Protein AF-A0A6G7Y4R0-F1 (afdb_monomer)

Sequence (207 aa):
MAAAGVPPRRRGVPRHRVLLRRRESLLGADYPAQLGAAFAADLAAAEPHPRWLRRVDELGCEHGFLWLTESELAAGPTPPAADPRAASDRRTEMESRGEGFLSAWDSPWGRDDIWLVERDDPNAGLAPQDRWANPSNGYAEPFGDGAADWAAPLRGFSHLGGTTFHAQDLPDGLTPWFLELEEFGPLNFGGGCLQLDLESDTFDWAC

Solvent-accessible surface area (backbone atoms only — not comparable to full-atom values): 13766 Å² total; per-residue (Å²): 136,83,83,86,75,84,80,80,88,77,86,80,76,86,85,73,88,74,84,82,80,75,100,74,71,81,57,64,101,64,42,75,80,70,48,54,72,52,47,57,49,51,65,68,67,59,75,78,60,96,51,55,44,81,46,62,39,96,87,47,52,75,44,81,46,70,70,70,51,72,68,55,58,72,70,47,85,78,79,79,76,78,76,63,64,54,80,89,71,57,69,53,63,74,65,32,70,43,96,92,41,79,40,78,85,67,49,79,72,80,89,80,89,83,79,92,72,93,72,95,49,95,24,55,76,35,47,67,68,49,88,88,51,82,70,84,84,73,61,70,76,46,68,66,104,46,70,34,84,79,40,58,83,60,60,94,55,61,44,75,33,20,77,79,79,65,67,52,73,71,70,77,65,48,46,32,55,18,38,41,38,46,67,52,91,90,50,76,46,86,88,17,30,37,38,40,24,77,82,71,66,29,67,45,66,20,74

Organism: NCBI:txid2714937

Secondary structure (DSSP, 8-state):
-PPPPPPP--------------S--SS-TTGGGTS-HHHHHHHHHPPPPTTEEEEE-TT--EEEEE---HHHHHH-PPPPPP--S-GGGPPPHHHHTSTT---TTT--PPP----------TTTTSPP--TTS--SS-PPPSBSSSB-TTTGGGTTS-EESS----SSPPPTT--SSEEEE--BTTB--TTSEEEEESSS--EEEE-

Radius of gyration: 22.78 Å; Cα contacts (8 Å, |Δi|>4): 240; chains: 1; bounding box: 63×74×52 Å

Structure (mmCIF, N/CA/C/O backbone):
data_AF-A0A6G7Y4R0-F1
#
_entry.id   AF-A0A6G7Y4R0-F1
#
loop_
_atom_site.group_PDB
_atom_site.id
_atom_site.type_symbol
_atom_site.label_atom_id
_atom_site.label_alt_id
_atom_site.label_comp_id
_atom_site.label_asym_id
_atom_site.label_entity_id
_atom_site.label_seq_id
_atom_site.pdbx_PDB_ins_code
_atom_site.Cartn_x
_atom_site.Cartn_y
_atom_site.Cartn_z
_atom_site.occupancy
_atom_site.B_iso_or_equiv
_atom_site.auth_seq_id
_atom_site.auth_comp_id
_atom_site.auth_asym_id
_atom_site.auth_atom_id
_atom_site.pdbx_PDB_model_num
ATOM 1 N N . MET A 1 1 ? -40.378 -50.190 12.291 1.00 39.81 1 MET A N 1
ATOM 2 C CA . MET A 1 1 ? -38.920 -50.333 12.081 1.00 39.81 1 MET A CA 1
ATOM 3 C C . MET A 1 1 ? -38.409 -49.051 11.452 1.00 39.81 1 MET A C 1
ATOM 5 O O . MET A 1 1 ? -39.143 -48.435 10.695 1.00 39.81 1 MET A O 1
ATOM 9 N N . ALA A 1 2 ? -37.242 -48.607 11.906 1.00 35.69 2 ALA A N 1
ATOM 10 C CA . ALA A 1 2 ? -36.826 -47.213 12.003 1.00 35.69 2 ALA A CA 1
ATOM 11 C C . ALA A 1 2 ? -36.494 -46.513 10.673 1.00 35.69 2 ALA A C 1
ATOM 13 O O . ALA A 1 2 ? -35.871 -47.094 9.788 1.00 35.69 2 ALA A O 1
ATOM 14 N N . ALA A 1 3 ? -36.858 -45.229 10.611 1.00 35.47 3 ALA A N 1
ATOM 15 C CA . ALA A 1 3 ? -36.339 -44.244 9.673 1.00 35.47 3 ALA A CA 1
ATOM 16 C C . ALA A 1 3 ? -34.848 -43.988 9.961 1.00 35.47 3 ALA A C 1
ATOM 18 O O . ALA A 1 3 ? -34.481 -43.667 11.093 1.00 35.47 3 ALA A O 1
ATOM 19 N N . ALA A 1 4 ? -33.992 -44.151 8.951 1.00 39.78 4 ALA A N 1
ATOM 20 C CA . ALA A 1 4 ? -32.567 -43.856 9.054 1.00 39.78 4 ALA A CA 1
ATOM 21 C C . ALA A 1 4 ? -32.350 -42.337 8.962 1.00 39.78 4 ALA A C 1
ATOM 23 O O . ALA A 1 4 ? -32.721 -41.700 7.978 1.00 39.78 4 ALA A O 1
ATOM 24 N N . GLY A 1 5 ? -31.819 -41.768 10.045 1.00 36.34 5 GLY A N 1
ATOM 25 C CA . GLY A 1 5 ? -31.724 -40.334 10.290 1.00 36.34 5 GLY A CA 1
ATOM 26 C C . GLY A 1 5 ? -30.619 -39.607 9.522 1.00 36.34 5 GLY A C 1
ATOM 27 O O . GLY A 1 5 ? -29.606 -40.175 9.121 1.00 36.34 5 GLY A O 1
ATOM 28 N N . VAL A 1 6 ? -30.834 -38.300 9.384 1.00 37.41 6 VAL A N 1
ATOM 29 C CA . VAL A 1 6 ? -29.856 -37.305 8.933 1.00 37.41 6 VAL A CA 1
ATOM 30 C C . VAL A 1 6 ? -28.668 -37.281 9.910 1.00 37.41 6 VAL A C 1
ATOM 32 O O . VAL A 1 6 ? -28.892 -37.158 11.118 1.00 37.41 6 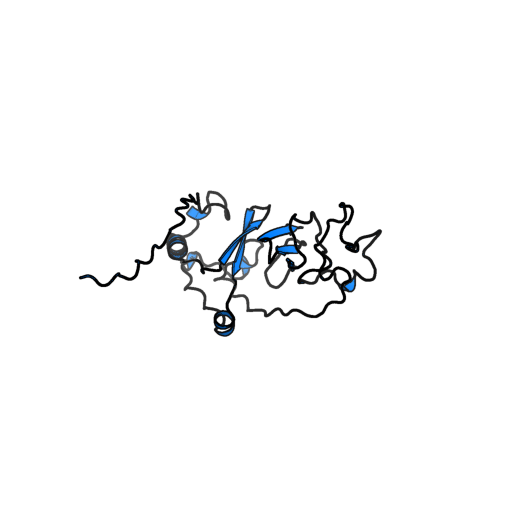VAL A O 1
ATOM 35 N N . PRO A 1 7 ? -27.408 -37.372 9.445 1.00 38.25 7 PRO A N 1
ATOM 36 C CA . PRO A 1 7 ? -26.255 -37.269 10.329 1.00 38.25 7 PRO A CA 1
ATOM 37 C C . PRO A 1 7 ? -26.093 -35.826 10.852 1.00 38.25 7 PRO A C 1
ATOM 39 O O . PRO A 1 7 ? -26.283 -34.867 10.099 1.00 38.25 7 PRO A O 1
ATOM 42 N N . PRO A 1 8 ? -25.727 -35.628 12.132 1.00 39.62 8 PRO A N 1
ATOM 43 C CA . PRO A 1 8 ? -25.548 -34.297 12.701 1.00 39.62 8 PRO A CA 1
ATOM 44 C C . PRO A 1 8 ? -24.312 -33.594 12.120 1.00 39.62 8 PRO A C 1
ATOM 46 O O . PRO A 1 8 ? -23.261 -34.208 11.925 1.00 39.62 8 PRO A O 1
ATOM 49 N N . ARG A 1 9 ? -24.415 -32.273 11.913 1.00 39.62 9 ARG A N 1
ATOM 50 C CA . ARG A 1 9 ? -23.285 -31.398 11.557 1.00 39.62 9 ARG A CA 1
ATOM 51 C C . ARG A 1 9 ? -22.187 -31.513 12.618 1.00 39.62 9 ARG A C 1
ATOM 53 O O . ARG A 1 9 ? -22.358 -31.024 13.734 1.00 39.62 9 ARG A O 1
ATOM 60 N N . ARG A 1 10 ? -21.030 -32.079 12.273 1.00 35.66 10 ARG A N 1
ATOM 61 C CA . ARG A 1 10 ? -19.818 -31.909 13.083 1.00 35.66 10 ARG A CA 1
ATOM 62 C C . ARG A 1 10 ? -19.064 -30.675 12.599 1.00 35.66 10 ARG A C 1
ATOM 64 O O . ARG A 1 10 ? -18.343 -30.729 11.611 1.00 35.66 10 ARG A O 1
ATOM 71 N N . ARG A 1 11 ? -19.227 -29.564 13.329 1.00 43.06 11 ARG A N 1
ATOM 72 C CA . ARG A 1 11 ? -18.226 -28.489 13.384 1.00 43.06 11 ARG A CA 1
ATOM 73 C C . ARG A 1 11 ? -16.925 -29.108 13.904 1.00 43.06 11 ARG A C 1
ATOM 75 O O . ARG A 1 11 ? -16.827 -29.426 15.086 1.00 43.06 11 ARG A O 1
ATOM 82 N N . GLY A 1 12 ? -15.962 -29.322 13.016 1.00 32.16 12 GLY A N 1
ATOM 83 C CA . GLY A 1 12 ? -14.581 -29.610 13.382 1.00 32.16 12 GLY A CA 1
ATOM 84 C C . GLY A 1 12 ? -13.847 -28.293 13.584 1.00 32.16 12 GLY A C 1
ATOM 85 O O . GLY A 1 12 ? -13.669 -27.541 12.636 1.00 32.16 12 GLY A O 1
ATOM 86 N N . VAL A 1 13 ? -13.485 -27.999 14.828 1.00 31.30 13 VAL A N 1
ATOM 87 C CA . VAL A 1 13 ? -12.668 -26.850 15.232 1.00 31.30 13 VAL A CA 1
ATOM 88 C C . VAL A 1 13 ? -11.197 -27.193 14.982 1.00 31.30 13 VAL A C 1
ATOM 90 O O . VAL A 1 13 ? -10.721 -28.149 15.601 1.00 31.30 13 VAL A O 1
ATOM 93 N N . PRO A 1 14 ? -10.432 -26.416 14.194 1.00 26.92 14 PRO A N 1
ATOM 94 C CA . PRO A 1 14 ? -8.998 -26.338 14.399 1.00 26.92 14 PRO A CA 1
ATOM 95 C C . PRO A 1 14 ? -8.773 -25.632 15.737 1.00 26.92 14 PRO A C 1
ATOM 97 O O . PRO A 1 14 ? -8.915 -24.418 15.877 1.00 26.92 14 PRO A O 1
ATOM 100 N N . ARG A 1 15 ? -8.497 -26.429 16.771 1.00 31.22 15 ARG A N 1
ATOM 101 C CA . ARG A 1 15 ? -7.967 -25.941 18.040 1.00 31.22 15 ARG A CA 1
ATOM 102 C C . ARG A 1 15 ? -6.506 -25.581 17.803 1.00 31.22 15 ARG A C 1
ATOM 104 O O . ARG A 1 15 ? -5.626 -26.386 18.087 1.00 31.22 15 ARG A O 1
ATOM 111 N N . HIS A 1 16 ? -6.260 -24.372 17.317 1.00 25.45 16 HIS A N 1
ATOM 112 C CA . HIS A 1 16 ? -4.950 -23.752 17.445 1.00 25.45 16 HIS A CA 1
ATOM 113 C C . HIS A 1 16 ? -5.012 -22.773 18.607 1.00 25.45 16 HIS A C 1
ATOM 115 O O . HIS A 1 16 ? -5.595 -21.695 18.545 1.00 25.45 16 HIS A O 1
ATOM 121 N N . ARG A 1 17 ? -4.444 -23.222 19.725 1.00 26.28 17 ARG A N 1
ATOM 122 C CA . ARG A 1 17 ? -4.029 -22.358 20.819 1.00 26.28 17 ARG A CA 1
ATOM 123 C C . ARG A 1 17 ? -2.820 -21.593 20.283 1.00 26.28 17 ARG A C 1
ATOM 125 O O . ARG A 1 17 ? -1.734 -22.159 20.221 1.00 26.28 17 ARG A O 1
ATOM 132 N N . VAL A 1 18 ? -3.014 -20.350 19.863 1.00 23.78 18 VAL A N 1
ATOM 133 C CA . VAL A 1 18 ? -1.905 -19.426 19.619 1.00 23.78 18 VAL A CA 1
ATOM 134 C C . VAL A 1 18 ? -1.970 -18.371 20.710 1.00 23.78 18 VAL A C 1
ATOM 136 O O . VAL A 1 18 ? -2.924 -17.607 20.827 1.00 23.78 18 VAL A O 1
ATOM 139 N N . LEU A 1 19 ? -0.969 -18.434 21.583 1.00 20.88 19 LEU A N 1
ATOM 140 C CA . LEU A 1 19 ? -0.645 -17.409 22.560 1.00 20.88 19 LEU A CA 1
ATOM 141 C C . LEU A 1 19 ? -0.178 -16.169 21.795 1.00 20.88 19 LEU A C 1
ATOM 143 O O . LEU A 1 19 ? 0.944 -16.154 21.300 1.00 20.88 19 LEU A O 1
ATOM 147 N N . LEU A 1 20 ? -1.000 -15.126 21.735 1.00 24.94 20 LEU A N 1
ATOM 148 C CA . LEU A 1 20 ? -0.511 -13.793 21.394 1.00 24.94 20 LEU A CA 1
ATOM 149 C C . LEU A 1 20 ? 0.013 -13.156 22.685 1.00 24.94 20 LEU A C 1
ATOM 151 O O . LEU A 1 20 ? -0.749 -12.706 23.543 1.00 24.94 20 LEU A O 1
ATOM 155 N N . ARG A 1 21 ? 1.336 -13.209 22.872 1.00 25.67 21 ARG A N 1
ATOM 156 C CA . ARG A 1 21 ? 2.021 -12.431 23.907 1.00 25.67 21 ARG A CA 1
ATOM 157 C C . ARG A 1 21 ? 2.065 -10.955 23.487 1.00 25.67 21 ARG A C 1
ATOM 159 O O . ARG A 1 21 ? 2.531 -10.643 22.405 1.00 25.67 21 ARG A O 1
ATOM 166 N N . ARG A 1 22 ? 1.624 -10.124 24.438 1.00 30.33 22 ARG A N 1
ATOM 167 C CA . ARG A 1 22 ? 1.882 -8.697 24.716 1.00 30.33 22 ARG A CA 1
ATOM 168 C C . ARG A 1 22 ? 1.736 -7.645 23.602 1.00 30.33 22 ARG A C 1
ATOM 170 O O . ARG A 1 22 ? 2.577 -7.454 22.741 1.00 30.33 22 ARG A O 1
ATOM 177 N N . ARG A 1 23 ? 0.677 -6.871 23.843 1.00 40.12 23 ARG A N 1
ATOM 178 C CA . ARG A 1 23 ? 0.263 -5.509 23.472 1.00 40.12 23 ARG A CA 1
ATOM 179 C C . ARG A 1 23 ? 1.292 -4.393 23.779 1.00 40.12 23 ARG A C 1
ATOM 181 O O . ARG A 1 23 ? 0.902 -3.358 24.305 1.00 40.12 23 ARG A O 1
ATOM 188 N N . GLU A 1 24 ? 2.585 -4.600 23.543 1.00 39.59 24 GLU A N 1
ATOM 189 C CA . GLU A 1 24 ? 3.638 -3.634 23.910 1.00 39.59 24 GLU A CA 1
ATOM 190 C C . GLU A 1 24 ? 4.748 -3.604 22.847 1.00 39.59 24 GLU A C 1
ATOM 192 O O . GLU A 1 24 ? 5.780 -4.243 23.019 1.00 39.59 24 GLU A O 1
ATOM 197 N N . SER A 1 25 ? 4.536 -2.866 21.755 1.00 37.78 25 SER A N 1
ATOM 198 C CA . SER A 1 25 ? 5.617 -2.278 20.947 1.00 37.78 25 SER A CA 1
ATOM 199 C C . SER A 1 25 ? 5.031 -1.302 19.929 1.00 37.78 25 SER A C 1
ATOM 201 O O . SER A 1 25 ? 4.855 -1.628 18.765 1.00 37.78 25 SER A O 1
ATOM 203 N N . LEU A 1 26 ? 4.716 -0.099 20.388 1.00 38.41 26 LEU A N 1
ATOM 204 C CA . LEU A 1 26 ? 4.634 1.043 19.472 1.00 38.41 26 LEU A CA 1
ATOM 205 C C . LEU A 1 26 ? 5.182 2.307 20.118 1.00 38.41 26 LEU A C 1
ATOM 207 O O . LEU A 1 26 ? 5.599 3.246 19.459 1.00 38.41 26 LEU A O 1
ATOM 211 N N . LEU A 1 27 ? 5.214 2.347 21.439 1.00 39.88 27 LEU A N 1
ATOM 212 C CA . LEU A 1 27 ? 5.657 3.484 22.208 1.00 39.88 27 LEU A CA 1
ATOM 213 C C . LEU A 1 27 ? 6.355 2.835 23.410 1.00 39.88 27 LEU A C 1
ATOM 215 O O . LEU A 1 27 ? 5.785 1.890 23.955 1.00 39.88 27 LEU A O 1
ATOM 219 N N . GLY A 1 28 ? 7.609 3.194 23.717 1.00 35.69 28 GLY A N 1
ATOM 220 C CA . GLY A 1 28 ? 8.514 2.439 24.609 1.00 35.69 28 GLY A CA 1
ATOM 221 C C . GLY A 1 28 ? 7.902 1.954 25.937 1.00 35.69 28 GLY A C 1
ATOM 222 O O . GLY A 1 28 ? 6.801 2.341 26.300 1.00 35.69 28 GLY A O 1
ATOM 223 N N . ALA A 1 29 ? 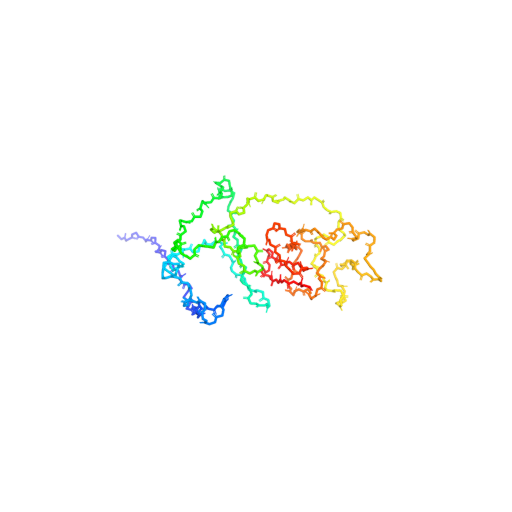8.615 1.117 26.698 1.00 40.91 29 ALA A N 1
ATOM 224 C CA . ALA A 1 29 ? 8.101 0.418 27.894 1.00 40.91 29 ALA A CA 1
ATOM 225 C C . ALA A 1 29 ? 7.340 1.285 28.937 1.00 40.91 29 ALA A C 1
ATOM 227 O O . ALA A 1 29 ? 6.586 0.740 29.743 1.00 40.91 29 ALA A O 1
ATOM 228 N N . ASP A 1 30 ? 7.483 2.611 28.885 1.00 38.59 30 ASP A N 1
ATOM 229 C CA . ASP A 1 30 ? 6.825 3.596 29.746 1.00 38.59 30 ASP A CA 1
ATOM 230 C C . ASP A 1 30 ? 5.546 4.239 29.161 1.00 38.59 30 ASP A C 1
ATOM 232 O O . ASP A 1 30 ? 4.820 4.930 29.876 1.00 38.59 30 ASP A O 1
ATOM 236 N N . TYR A 1 31 ? 5.215 4.034 27.884 1.00 40.47 31 TYR A N 1
ATOM 237 C CA . TYR A 1 31 ? 4.085 4.717 27.244 1.00 40.47 31 TYR A CA 1
ATOM 238 C C . TYR A 1 31 ? 2.691 4.272 27.719 1.00 40.47 31 TYR A C 1
ATOM 240 O O . TYR A 1 31 ? 1.821 5.131 27.879 1.00 40.47 31 TYR A O 1
ATOM 248 N N . PRO A 1 32 ? 2.430 2.987 28.042 1.00 43.06 32 PRO A N 1
ATOM 249 C CA . PRO A 1 32 ? 1.144 2.596 28.622 1.00 43.06 32 PRO A CA 1
ATOM 250 C C . PRO A 1 32 ? 0.837 3.309 29.947 1.00 43.06 32 PRO A C 1
ATOM 252 O O . PRO A 1 32 ? -0.330 3.479 30.283 1.00 43.06 32 PRO A O 1
ATOM 255 N N . ALA A 1 33 ? 1.863 3.750 30.687 1.00 43.50 33 ALA A N 1
ATOM 256 C CA . ALA A 1 33 ? 1.698 4.519 31.922 1.00 43.50 33 ALA A CA 1
ATOM 257 C C . ALA A 1 33 ? 1.367 6.006 31.675 1.00 43.50 33 ALA A C 1
ATOM 259 O O . ALA A 1 33 ? 0.932 6.691 32.599 1.00 43.50 33 ALA A O 1
ATOM 260 N N . GLN A 1 34 ? 1.561 6.498 30.446 1.00 46.75 34 GLN A N 1
ATOM 261 C CA . GLN A 1 34 ? 1.261 7.870 30.015 1.00 46.75 34 GLN A CA 1
ATOM 262 C C . GLN A 1 34 ? -0.113 7.989 29.340 1.00 46.75 34 GLN A C 1
ATOM 264 O O . GLN A 1 34 ? -0.662 9.084 29.231 1.00 46.75 34 GLN A O 1
ATOM 269 N N . LEU A 1 35 ? -0.692 6.867 28.909 1.00 53.84 35 LEU A N 1
ATOM 270 C CA . LEU A 1 35 ? -2.055 6.812 28.404 1.00 53.84 35 LEU A CA 1
ATOM 271 C C . LEU A 1 35 ? -3.027 6.863 29.586 1.00 53.84 35 LEU A C 1
ATOM 273 O O . LEU A 1 35 ? -3.064 5.954 30.416 1.00 53.84 35 LEU A O 1
ATOM 277 N N . GLY A 1 36 ? -3.829 7.926 29.670 1.00 61.94 36 GLY A N 1
ATOM 278 C CA . GLY A 1 36 ? -4.871 8.034 30.690 1.00 61.94 36 GLY A CA 1
ATOM 279 C C . GLY A 1 36 ? -5.758 6.780 30.721 1.00 61.94 36 GLY A C 1
ATOM 280 O O . GLY A 1 36 ? -6.053 6.189 29.681 1.00 61.94 36 GLY A O 1
ATOM 281 N N . ALA A 1 37 ? -6.209 6.371 31.912 1.00 68.75 37 ALA A N 1
ATOM 282 C CA . ALA A 1 37 ? -6.968 5.128 32.118 1.00 68.75 37 ALA A CA 1
ATOM 283 C C . ALA A 1 37 ? -8.185 4.972 31.178 1.00 68.75 37 ALA A C 1
ATOM 285 O O . ALA A 1 37 ? -8.548 3.853 30.819 1.00 68.75 37 ALA A O 1
ATOM 286 N N . ALA A 1 38 ? -8.782 6.090 30.750 1.00 68.12 38 ALA A N 1
ATOM 287 C CA . ALA A 1 38 ? -9.870 6.123 29.778 1.00 68.12 38 ALA A CA 1
ATOM 288 C C . ALA A 1 38 ? -9.449 5.613 28.388 1.00 68.12 38 ALA A C 1
ATOM 290 O O . ALA A 1 38 ? -10.148 4.784 27.815 1.00 68.12 38 ALA A O 1
ATOM 291 N N . PHE A 1 39 ? -8.288 6.031 27.875 1.00 68.88 39 PHE A N 1
ATOM 292 C CA . PHE A 1 39 ? -7.770 5.563 26.586 1.00 68.88 39 PHE A CA 1
ATOM 293 C C . PHE A 1 39 ? -7.438 4.066 26.624 1.00 68.88 39 PHE A C 1
ATOM 295 O O . PHE A 1 39 ? -7.779 3.320 25.711 1.00 68.88 39 PHE A O 1
ATOM 302 N N . ALA A 1 40 ? -6.813 3.594 27.707 1.00 70.00 40 ALA A N 1
ATOM 303 C CA . ALA A 1 40 ? -6.487 2.176 27.858 1.00 70.00 40 ALA A CA 1
ATOM 304 C C . ALA A 1 40 ? -7.743 1.283 27.914 1.00 70.00 40 ALA A C 1
ATOM 306 O O . ALA A 1 40 ? -7.721 0.161 27.393 1.00 70.00 40 ALA A O 1
ATOM 307 N N . ALA A 1 41 ? -8.819 1.778 28.539 1.00 73.62 41 ALA A N 1
ATOM 308 C CA . ALA A 1 41 ? -10.119 1.116 28.588 1.00 73.62 41 ALA A CA 1
ATOM 309 C C . ALA A 1 41 ? -10.818 1.113 27.219 1.00 73.62 41 ALA A C 1
ATOM 311 O O . ALA A 1 41 ? -11.297 0.061 26.803 1.00 73.62 41 ALA A O 1
ATOM 312 N N . ASP A 1 42 ? -10.814 2.242 26.505 1.00 74.12 42 ASP A N 1
ATOM 313 C CA . ASP A 1 42 ? -11.368 2.361 25.150 1.00 74.12 42 ASP A CA 1
ATOM 314 C C . ASP A 1 42 ? -10.667 1.402 24.173 1.00 74.12 42 ASP A C 1
ATOM 316 O O . ASP A 1 42 ? -11.300 0.533 23.575 1.00 74.12 42 ASP A O 1
ATOM 320 N N . LEU A 1 43 ? -9.330 1.418 24.148 1.00 73.06 43 LEU A N 1
ATOM 321 C CA . LEU A 1 43 ? -8.533 0.490 23.344 1.00 73.06 43 LEU A CA 1
ATOM 322 C C . LEU A 1 43 ? -8.755 -0.982 23.735 1.00 73.06 43 LEU A C 1
ATOM 324 O O . LEU A 1 43 ? -8.541 -1.874 22.922 1.00 73.06 43 LEU A O 1
ATOM 328 N N . ALA A 1 44 ? -9.101 -1.275 24.994 1.00 75.38 44 ALA A N 1
ATOM 329 C CA . ALA A 1 44 ? -9.393 -2.645 25.429 1.00 75.38 44 ALA A CA 1
ATOM 330 C C . ALA A 1 44 ? -10.798 -3.112 25.016 1.00 75.38 44 ALA A C 1
ATOM 332 O O . ALA A 1 44 ? -11.020 -4.317 24.911 1.00 75.38 44 ALA A O 1
ATOM 333 N N . ALA A 1 45 ? -11.725 -2.175 24.812 1.00 77.62 45 ALA A N 1
ATOM 334 C CA . ALA A 1 45 ? -13.077 -2.434 24.333 1.00 77.62 45 ALA A CA 1
ATOM 335 C C . ALA A 1 45 ? -13.170 -2.455 22.798 1.00 77.62 45 ALA A C 1
ATOM 337 O O . ALA A 1 45 ? -14.152 -2.965 22.263 1.00 77.62 45 ALA A O 1
ATOM 338 N N . ALA A 1 46 ? -12.168 -1.916 22.098 1.00 77.31 46 ALA A N 1
ATOM 339 C CA . ALA A 1 46 ? -12.114 -1.912 20.645 1.00 77.31 46 ALA A CA 1
ATOM 340 C C . ALA A 1 46 ? -12.120 -3.342 20.080 1.00 77.31 46 ALA A C 1
ATOM 342 O O . ALA A 1 46 ? -11.238 -4.156 20.367 1.00 77.31 46 ALA A O 1
ATOM 343 N N . GLU A 1 47 ? -13.106 -3.633 19.235 1.00 81.25 47 GLU A N 1
ATOM 344 C CA . GLU A 1 47 ? -13.153 -4.873 18.469 1.00 81.25 47 GLU A CA 1
ATOM 345 C C . GLU A 1 47 ? -12.522 -4.635 17.092 1.00 81.25 47 GLU A C 1
ATOM 347 O O . GLU A 1 47 ? -13.007 -3.789 16.335 1.00 81.25 47 GLU A O 1
ATOM 352 N N . PRO A 1 48 ? -11.438 -5.350 16.739 1.00 79.00 48 PRO A N 1
ATOM 353 C CA . PRO A 1 48 ? -10.840 -5.202 15.426 1.00 79.00 48 PRO A CA 1
ATOM 354 C C . PRO A 1 48 ? -11.814 -5.670 14.349 1.00 79.00 48 PRO A C 1
ATOM 356 O O . PRO A 1 48 ? -12.483 -6.698 14.488 1.00 79.00 48 PRO A O 1
ATOM 359 N N . HIS A 1 49 ? -11.846 -4.945 13.234 1.00 84.81 49 HIS A N 1
ATOM 360 C CA . HIS A 1 49 ? -12.621 -5.374 12.083 1.00 84.81 49 HIS A CA 1
ATOM 361 C C . HIS A 1 49 ? -12.143 -6.763 11.607 1.00 84.81 49 HIS A C 1
ATOM 363 O O . HIS A 1 49 ? -10.933 -6.987 11.528 1.00 84.81 49 HIS A O 1
ATOM 369 N N . PRO A 1 50 ? -13.039 -7.694 11.217 1.00 87.25 50 PRO A N 1
ATOM 370 C CA . PRO A 1 50 ? -12.653 -9.056 10.825 1.00 87.25 50 PRO A CA 1
ATOM 371 C C . PRO A 1 50 ? -11.672 -9.149 9.647 1.00 87.25 50 PRO A C 1
ATOM 373 O O . PRO A 1 50 ? -11.060 -10.192 9.442 1.00 87.25 50 PRO A O 1
ATOM 376 N N . ARG A 1 51 ? -11.556 -8.077 8.855 1.00 87.75 51 ARG A N 1
ATOM 377 C CA . ARG A 1 51 ? -10.631 -7.946 7.717 1.00 87.75 51 ARG A CA 1
ATOM 378 C C . ARG A 1 51 ? -9.520 -6.916 7.944 1.00 87.75 51 ARG A C 1
ATOM 380 O O . ARG A 1 51 ? -8.968 -6.383 6.984 1.00 87.75 51 ARG A O 1
ATOM 387 N N . TRP A 1 52 ? -9.243 -6.591 9.204 1.00 85.69 52 TRP A N 1
ATOM 388 C CA . TRP A 1 52 ? -8.065 -5.817 9.567 1.00 85.69 52 TRP A CA 1
ATOM 389 C C . TRP A 1 52 ? -6.819 -6.701 9.533 1.00 85.69 52 TRP A C 1
ATOM 391 O O . TRP A 1 52 ? -6.809 -7.810 10.070 1.00 85.69 52 TRP A O 1
ATOM 401 N N . LEU A 1 53 ? -5.765 -6.180 8.923 1.00 84.31 53 LEU A N 1
ATOM 402 C CA . LEU A 1 53 ? -4.441 -6.766 8.861 1.00 84.31 53 LEU A CA 1
ATOM 403 C C . LEU A 1 53 ? -3.470 -5.812 9.553 1.00 84.31 53 LEU A C 1
ATOM 405 O O . LEU A 1 53 ? -3.305 -4.667 9.136 1.00 84.31 53 LEU A O 1
ATOM 409 N N . ARG A 1 54 ? -2.830 -6.292 10.620 1.00 85.06 54 ARG A N 1
ATOM 410 C CA . ARG A 1 54 ? -1.764 -5.573 11.325 1.00 85.06 54 ARG A CA 1
ATOM 411 C C . ARG A 1 54 ? -0.408 -6.036 10.809 1.00 85.06 54 ARG A C 1
ATOM 413 O O . ARG A 1 54 ? -0.129 -7.236 10.846 1.00 85.06 54 ARG A O 1
ATOM 420 N N . ARG A 1 55 ? 0.430 -5.109 10.364 1.00 84.06 55 ARG A N 1
ATOM 421 C CA . ARG A 1 55 ? 1.813 -5.342 9.934 1.00 84.06 55 ARG A CA 1
ATOM 422 C C . ARG A 1 55 ? 2.762 -4.498 10.776 1.00 84.06 55 ARG A C 1
ATOM 424 O O . ARG A 1 55 ? 2.329 -3.562 11.442 1.00 84.06 55 ARG A O 1
ATOM 431 N N . VAL A 1 56 ? 4.024 -4.892 10.802 1.00 80.69 56 VAL A N 1
ATOM 432 C CA . VAL A 1 56 ? 5.090 -4.192 11.516 1.00 80.69 56 VAL A CA 1
ATOM 433 C C . VAL A 1 56 ? 6.267 -4.133 10.560 1.00 80.69 56 VAL A C 1
ATOM 435 O O . VAL A 1 56 ? 6.592 -5.169 9.982 1.00 80.69 56 VAL A O 1
ATOM 438 N N . ASP A 1 57 ? 6.828 -2.947 10.355 1.00 75.56 57 ASP A N 1
ATOM 439 C CA . ASP A 1 57 ? 8.018 -2.770 9.517 1.00 75.56 57 ASP A CA 1
ATOM 440 C C . ASP A 1 57 ? 9.305 -3.140 10.277 1.00 75.56 57 ASP A C 1
ATOM 442 O O . ASP A 1 57 ? 9.273 -3.523 11.455 1.00 75.56 57 ASP A O 1
ATOM 446 N N . GLU A 1 58 ? 10.454 -3.030 9.612 1.00 73.88 58 GLU A N 1
ATOM 447 C CA . GLU A 1 58 ? 11.759 -3.306 10.218 1.00 73.88 58 GLU A CA 1
ATOM 448 C C . GLU A 1 58 ? 12.133 -2.368 11.382 1.00 73.88 58 GLU A C 1
ATOM 450 O O . GLU A 1 58 ? 12.887 -2.765 12.277 1.00 73.88 58 GLU A O 1
ATOM 455 N N . LEU A 1 59 ? 11.560 -1.158 11.436 1.00 73.00 59 LEU A N 1
ATOM 456 C CA . LEU A 1 59 ? 11.745 -0.207 12.537 1.00 73.00 59 LEU A CA 1
ATOM 457 C C . LEU A 1 59 ? 10.833 -0.495 13.737 1.00 73.00 59 LEU A C 1
ATOM 459 O O . LEU A 1 59 ? 10.986 0.118 14.799 1.00 73.00 59 LEU A O 1
ATOM 463 N N . GLY A 1 60 ? 9.900 -1.438 13.605 1.00 73.75 60 GLY A N 1
ATOM 464 C CA . GLY A 1 60 ? 8.929 -1.761 14.640 1.00 73.75 60 GLY A CA 1
ATOM 465 C C . GLY A 1 60 ? 7.681 -0.873 14.624 1.00 73.75 60 GLY A C 1
ATOM 466 O O . GLY A 1 60 ? 6.898 -0.935 15.576 1.00 73.75 60 GLY A O 1
ATOM 467 N N . CYS A 1 61 ? 7.469 -0.060 13.586 1.00 72.25 61 CYS A N 1
ATOM 468 C CA . CYS A 1 61 ? 6.266 0.752 13.431 1.00 72.25 61 CYS A CA 1
ATOM 469 C C . CYS A 1 61 ? 5.094 -0.112 12.948 1.00 72.25 61 CYS A C 1
ATOM 471 O O . CYS A 1 61 ? 5.207 -0.899 12.003 1.00 72.25 61 CYS A O 1
ATOM 473 N N . GLU A 1 62 ? 3.930 0.039 13.583 1.00 77.56 62 GLU A N 1
ATOM 474 C CA . GLU A 1 62 ? 2.744 -0.734 13.206 1.00 77.56 62 GLU A CA 1
ATOM 475 C C . GLU A 1 62 ? 1.938 -0.062 12.097 1.00 77.56 62 GLU A C 1
ATOM 477 O O . GLU A 1 62 ? 1.602 1.119 12.163 1.00 77.56 62 GLU A O 1
ATOM 482 N N . HIS A 1 63 ? 1.530 -0.881 11.135 1.00 78.19 63 HIS A N 1
ATOM 483 C CA . HIS A 1 63 ? 0.714 -0.506 9.995 1.00 78.19 63 HIS A CA 1
ATOM 484 C C . HIS A 1 63 ? -0.594 -1.299 10.018 1.00 78.19 63 HIS A C 1
ATOM 486 O O . HIS A 1 63 ? -0.615 -2.501 10.300 1.00 78.19 63 HIS A O 1
ATOM 492 N N . GLY A 1 64 ? -1.710 -0.625 9.747 1.00 80.56 64 GLY A N 1
ATOM 493 C CA . GLY A 1 64 ? -3.036 -1.231 9.725 1.00 80.56 64 GLY A CA 1
ATOM 494 C C . GLY A 1 64 ? -3.670 -1.140 8.346 1.00 80.56 64 GLY A C 1
ATOM 495 O O . GLY A 1 64 ? -3.985 -0.045 7.896 1.00 80.56 64 GLY A O 1
ATOM 496 N N . PHE A 1 65 ? -3.938 -2.284 7.722 1.00 84.38 65 PHE A N 1
ATOM 497 C CA . PHE A 1 65 ? -4.682 -2.363 6.466 1.00 84.38 65 PHE A CA 1
ATOM 498 C C . PHE A 1 65 ? -6.076 -2.907 6.717 1.00 84.38 65 PHE A C 1
ATOM 500 O O . PHE A 1 65 ? -6.257 -3.875 7.455 1.00 84.38 65 PHE A O 1
ATOM 507 N N . LEU A 1 66 ? -7.079 -2.290 6.107 1.00 85.50 66 LEU A N 1
ATOM 508 C CA . LEU A 1 66 ? -8.471 -2.652 6.312 1.00 85.50 66 LEU A CA 1
ATOM 509 C C . LEU A 1 66 ? -9.156 -2.889 4.971 1.00 85.50 66 LEU A C 1
ATOM 511 O O . LEU A 1 66 ? -9.432 -1.947 4.233 1.00 85.50 66 LEU A O 1
ATOM 515 N N . TRP A 1 67 ? -9.486 -4.147 4.682 1.00 86.12 67 TRP A N 1
ATOM 516 C CA . TRP A 1 67 ? -10.247 -4.483 3.481 1.00 86.12 67 TRP A CA 1
ATOM 517 C C . TRP A 1 67 ? -11.737 -4.244 3.696 1.00 86.12 67 TRP A C 1
ATOM 519 O O . TRP A 1 67 ? -12.400 -4.975 4.442 1.00 86.12 67 TRP A O 1
ATOM 529 N N . LEU A 1 68 ? -12.264 -3.243 2.998 1.00 86.19 68 LEU A N 1
ATOM 530 C CA . LEU A 1 68 ? -13.683 -2.911 2.985 1.00 86.19 68 LEU A CA 1
ATOM 531 C C . LEU A 1 68 ? -14.413 -3.686 1.878 1.00 86.19 68 LEU A C 1
ATOM 533 O O . LEU A 1 68 ? -13.868 -3.991 0.822 1.00 86.19 68 LEU A O 1
ATOM 537 N N . THR A 1 69 ? -15.666 -4.051 2.130 1.00 88.62 69 THR A N 1
ATOM 538 C CA . THR A 1 69 ? -16.634 -4.397 1.081 1.00 88.62 69 THR A CA 1
ATOM 539 C C . THR A 1 69 ? -17.041 -3.134 0.334 1.00 88.62 69 THR A C 1
ATOM 541 O O . THR A 1 69 ? -16.959 -2.032 0.872 1.00 88.62 69 THR A O 1
ATOM 544 N N . GLU A 1 70 ? -17.606 -3.310 -0.858 1.00 87.06 70 GLU A N 1
ATOM 545 C CA . GLU A 1 70 ? -18.290 -2.236 -1.580 1.00 87.06 70 GLU A CA 1
ATOM 546 C C . GLU A 1 70 ? -19.335 -1.528 -0.701 1.00 87.06 70 GLU A C 1
ATOM 548 O O . GLU A 1 70 ? -19.380 -0.302 -0.670 1.00 87.06 70 GLU A O 1
ATOM 553 N N . SER A 1 71 ? -20.122 -2.276 0.084 1.00 91.06 71 SER A N 1
ATOM 554 C CA . SER A 1 71 ? -21.121 -1.684 0.982 1.00 91.06 71 SER A CA 1
ATOM 555 C C . SER A 1 71 ? -20.517 -0.854 2.114 1.00 91.06 71 SER A C 1
ATOM 557 O O . SER A 1 71 ? -21.070 0.187 2.449 1.00 91.06 71 SER A O 1
ATOM 559 N N . GLU A 1 72 ? -19.399 -1.284 2.705 1.00 88.81 72 GLU A N 1
ATOM 560 C CA . GLU A 1 72 ? -18.728 -0.514 3.763 1.00 88.81 72 GLU A CA 1
ATOM 561 C C . GLU A 1 72 ? -18.045 0.729 3.189 1.00 88.81 72 GLU A C 1
ATOM 563 O O . GLU A 1 72 ? -18.139 1.801 3.777 1.00 88.81 72 GLU A O 1
ATOM 568 N N . LEU A 1 73 ? -17.421 0.615 2.012 1.00 84.94 73 LEU A N 1
ATOM 569 C CA . LEU A 1 73 ? -16.841 1.762 1.316 1.00 84.94 73 LEU A CA 1
ATOM 570 C C . LEU A 1 73 ? -17.921 2.792 0.940 1.00 84.94 73 LEU A C 1
ATOM 572 O O . LEU A 1 73 ? -17.736 3.993 1.149 1.00 84.94 73 LEU A O 1
ATOM 576 N N . ALA A 1 74 ? -19.065 2.325 0.426 1.00 85.56 74 ALA A N 1
ATOM 577 C CA . ALA A 1 74 ? -20.199 3.166 0.045 1.00 85.56 74 ALA A CA 1
ATOM 578 C C . ALA A 1 74 ? -20.912 3.799 1.250 1.00 85.56 74 ALA A C 1
ATOM 580 O O . ALA A 1 74 ? -21.437 4.906 1.132 1.00 85.56 74 ALA A O 1
ATOM 581 N N . ALA A 1 75 ? -20.920 3.130 2.408 1.00 85.88 75 ALA A N 1
ATOM 582 C CA . ALA A 1 75 ? -21.458 3.689 3.648 1.00 85.88 75 ALA A CA 1
ATOM 583 C C . ALA A 1 75 ? -20.661 4.911 4.138 1.00 85.88 75 ALA A C 1
ATOM 585 O O . ALA A 1 75 ? -21.201 5.744 4.867 1.00 85.88 75 ALA A O 1
ATOM 586 N N . GLY A 1 76 ? -19.406 5.044 3.700 1.00 77.81 76 GLY A N 1
ATOM 587 C CA . GLY A 1 76 ? -18.534 6.150 4.061 1.00 77.81 76 GLY A CA 1
ATOM 588 C C . GLY A 1 76 ? -17.877 5.980 5.436 1.00 77.81 76 GLY A C 1
ATOM 589 O O . GLY A 1 76 ? -18.046 4.957 6.103 1.00 77.81 76 GLY A O 1
ATOM 590 N N . PRO A 1 77 ? -17.072 6.969 5.860 1.00 75.75 77 PRO A N 1
ATOM 591 C CA . PRO A 1 77 ? -16.319 6.878 7.102 1.00 75.75 77 PRO A CA 1
ATOM 592 C C . PRO A 1 77 ? -17.251 6.834 8.314 1.00 75.75 77 PRO A C 1
ATOM 594 O O . PRO A 1 77 ? -18.214 7.596 8.417 1.00 75.75 77 PRO A O 1
ATOM 597 N N . THR A 1 78 ? -16.920 5.972 9.274 1.00 72.44 78 THR A N 1
ATOM 598 C CA . THR A 1 78 ? -17.526 6.036 10.607 1.00 72.44 78 THR A CA 1
ATOM 599 C C . THR A 1 78 ? -16.874 7.192 11.369 1.00 72.44 78 THR A C 1
ATOM 601 O O . THR A 1 78 ? -15.643 7.254 11.400 1.00 72.44 78 THR A O 1
ATOM 604 N N . PRO A 1 79 ? -17.645 8.114 11.975 1.00 69.19 79 PRO A N 1
ATOM 605 C CA . PRO A 1 79 ? -17.073 9.161 12.813 1.00 69.19 79 PRO A CA 1
ATOM 606 C C . PRO A 1 79 ? -16.198 8.556 13.919 1.00 69.19 79 PRO A C 1
ATOM 608 O O . PRO A 1 79 ? -16.566 7.510 14.464 1.00 69.19 79 PRO A O 1
ATOM 611 N N . PRO A 1 80 ? -15.069 9.192 14.279 1.00 69.25 80 PRO A N 1
ATOM 612 C CA . PRO A 1 80 ? -14.252 8.704 15.379 1.00 69.25 80 PRO A CA 1
ATOM 613 C C . PRO A 1 80 ? -15.079 8.662 16.668 1.00 69.25 80 PRO A C 1
ATOM 615 O O . PRO A 1 80 ? -15.976 9.487 16.882 1.00 69.25 80 PRO A O 1
ATOM 618 N N . ALA A 1 81 ? -14.762 7.705 17.541 1.00 71.19 81 ALA A N 1
ATOM 619 C CA . ALA A 1 81 ? -15.303 7.692 18.892 1.00 71.19 81 ALA A CA 1
ATOM 620 C C . ALA A 1 81 ? -14.991 9.023 19.597 1.00 71.19 81 ALA A C 1
ATOM 622 O O . ALA A 1 81 ? -14.006 9.700 19.281 1.00 71.19 81 ALA A O 1
ATOM 623 N N . ALA A 1 82 ? -15.840 9.403 20.553 1.00 78.56 82 ALA A N 1
ATOM 624 C CA . ALA A 1 82 ? -15.618 10.608 21.342 1.00 78.56 82 ALA A CA 1
ATOM 625 C C . ALA A 1 82 ? -14.218 10.577 21.972 1.00 78.56 82 ALA A C 1
ATOM 627 O O . ALA A 1 82 ? -13.824 9.548 22.512 1.00 78.56 82 ALA A O 1
ATOM 628 N N . ASP A 1 83 ? -13.491 11.697 21.902 1.00 78.62 83 ASP A N 1
ATOM 629 C CA . ASP A 1 83 ? -12.128 11.799 22.433 1.00 78.62 83 ASP A CA 1
ATOM 630 C C . ASP A 1 83 ? -12.094 11.400 23.920 1.00 78.62 83 ASP A C 1
ATOM 632 O O . ASP A 1 83 ? -12.647 12.134 24.753 1.00 78.62 83 ASP A O 1
ATOM 636 N N . PRO A 1 84 ? -11.466 10.258 24.271 1.00 74.25 84 PRO A N 1
ATOM 637 C CA . PRO A 1 84 ? -11.466 9.758 25.639 1.00 74.25 84 PRO A CA 1
ATOM 638 C C . PRO A 1 84 ? -10.499 10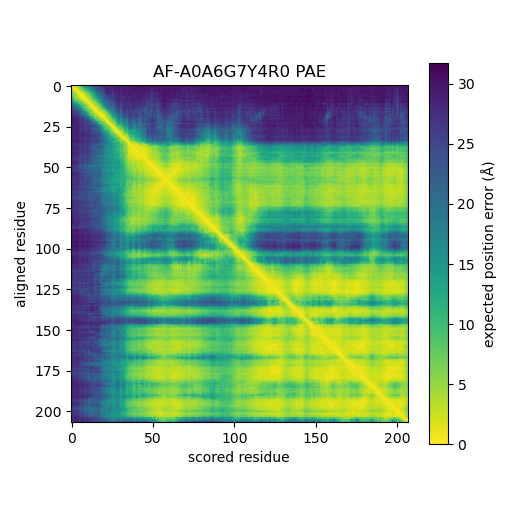.538 26.543 1.00 74.25 84 PRO A C 1
ATOM 640 O O . PRO A 1 84 ? -10.466 10.299 27.753 1.00 74.25 84 PRO A O 1
ATOM 643 N N . ARG A 1 85 ? -9.693 11.453 25.987 1.00 74.31 85 ARG A N 1
ATOM 644 C CA . ARG A 1 85 ? -8.699 12.236 26.728 1.00 74.31 85 ARG A CA 1
ATOM 645 C C . ARG A 1 85 ? -9.360 13.354 27.530 1.00 74.31 85 ARG A C 1
ATOM 647 O O . ARG A 1 85 ? -10.307 14.011 27.076 1.00 74.31 85 ARG A O 1
ATOM 654 N N . ALA A 1 86 ? -8.823 13.611 28.723 1.00 73.19 86 ALA A N 1
ATOM 655 C CA . ALA A 1 86 ? -9.221 14.768 29.514 1.00 73.19 86 ALA A CA 1
ATOM 656 C C . ALA A 1 86 ? -8.841 16.064 28.784 1.00 73.19 86 ALA A C 1
ATOM 658 O O . ALA A 1 86 ? -7.889 16.093 28.011 1.00 73.19 86 ALA A O 1
ATOM 659 N N . ALA A 1 87 ? -9.554 17.163 29.047 1.00 73.00 87 ALA A N 1
ATOM 660 C CA . ALA A 1 87 ? -9.276 18.443 28.388 1.00 73.00 87 ALA A CA 1
ATOM 661 C C . ALA A 1 87 ? -7.843 18.958 28.630 1.00 73.00 87 ALA A C 1
ATOM 663 O O . ALA A 1 87 ? -7.307 19.652 27.775 1.00 73.00 87 ALA A O 1
ATOM 664 N N . SER A 1 88 ? -7.227 18.598 29.762 1.00 67.88 88 SER A N 1
ATOM 665 C CA . SER A 1 88 ? -5.819 18.884 30.078 1.00 67.88 88 SER A CA 1
ATOM 666 C C . SER A 1 88 ? -4.821 18.120 29.210 1.00 67.88 88 SER A C 1
ATOM 668 O O . SER A 1 88 ? -3.682 18.552 29.083 1.00 67.88 88 SER A O 1
ATOM 670 N N . ASP A 1 89 ? -5.249 16.993 28.642 1.00 65.75 89 ASP A N 1
ATOM 671 C CA . ASP A 1 89 ? -4.408 16.057 27.891 1.00 65.75 89 ASP A CA 1
ATOM 672 C C . ASP A 1 89 ? -4.601 16.232 26.375 1.00 65.75 89 ASP A C 1
ATOM 674 O O . ASP A 1 89 ? -3.964 15.551 25.568 1.00 65.75 89 ASP A O 1
ATOM 678 N N . ARG A 1 90 ? -5.507 17.135 25.974 1.00 69.00 90 ARG A N 1
ATOM 679 C CA . ARG A 1 90 ? -5.708 17.533 24.581 1.00 69.00 90 ARG A CA 1
ATOM 680 C C . ARG A 1 90 ? -4.615 18.514 24.198 1.00 69.00 90 ARG A C 1
ATOM 682 O O . ARG A 1 90 ? -4.427 19.528 24.868 1.00 69.00 90 ARG A O 1
ATOM 689 N N . ARG A 1 91 ? -3.905 18.210 23.117 1.00 63.38 91 ARG A N 1
ATOM 690 C CA . ARG A 1 91 ? -2.834 19.065 22.609 1.00 63.38 91 ARG A CA 1
ATOM 691 C C . ARG A 1 91 ? -3.399 20.130 21.687 1.00 63.38 91 ARG A C 1
ATOM 693 O O . ARG A 1 91 ? -4.439 19.951 21.057 1.00 63.38 91 ARG A O 1
ATOM 700 N N . THR A 1 92 ? -2.709 21.257 21.608 1.00 58.81 92 THR A N 1
ATOM 701 C CA . THR A 1 92 ? -3.010 22.262 20.592 1.00 58.81 92 THR A CA 1
ATOM 702 C C . THR A 1 92 ? -2.629 21.739 19.204 1.00 58.81 92 THR A C 1
ATOM 704 O O . THR A 1 92 ? -1.757 20.879 19.049 1.00 58.81 92 THR A O 1
ATOM 707 N N . GLU A 1 93 ? -3.259 22.283 18.162 1.00 53.22 93 GLU A N 1
ATOM 708 C CA . GLU A 1 93 ? -2.954 21.933 16.768 1.00 53.22 93 GLU A CA 1
ATOM 709 C C . GLU A 1 93 ? -1.464 22.160 16.436 1.00 53.22 93 GLU A C 1
ATOM 711 O O . GLU A 1 93 ? -0.861 21.389 15.698 1.00 53.22 93 GLU A O 1
ATOM 716 N N . MET A 1 94 ? -0.836 23.178 17.038 1.00 47.41 94 MET A N 1
ATOM 717 C CA . MET A 1 94 ? 0.585 23.492 16.844 1.00 47.41 94 MET A CA 1
ATOM 718 C C . MET A 1 94 ? 1.518 22.461 17.496 1.00 47.41 94 MET A C 1
ATOM 720 O O . MET A 1 94 ? 2.533 22.107 16.906 1.00 47.41 94 MET A O 1
ATOM 724 N N . GLU A 1 95 ? 1.165 21.941 18.675 1.00 53.81 95 GLU A N 1
ATOM 725 C CA . GLU A 1 95 ? 1.900 20.850 19.338 1.00 53.81 95 GLU A CA 1
ATOM 726 C C . GLU A 1 95 ? 1.731 19.512 18.603 1.00 53.81 95 GLU A C 1
ATOM 728 O O . GLU A 1 95 ? 2.605 18.654 18.668 1.00 53.81 95 GLU A O 1
ATOM 733 N N . SER A 1 96 ? 0.626 19.353 17.870 1.00 49.19 96 SER A N 1
ATOM 734 C CA . SER A 1 96 ? 0.307 18.143 17.098 1.00 49.19 96 SER A CA 1
ATOM 735 C C . SER A 1 96 ? 0.994 18.095 15.726 1.00 49.19 96 SER A C 1
ATOM 737 O O . SER A 1 96 ? 1.061 17.033 15.117 1.00 49.19 96 SER A O 1
ATOM 739 N N . ARG A 1 97 ? 1.527 19.230 15.244 1.00 47.38 97 ARG A N 1
ATOM 740 C CA . ARG A 1 97 ? 2.247 19.362 13.960 1.00 47.38 97 ARG A CA 1
ATOM 741 C C . ARG A 1 97 ? 3.748 19.043 14.040 1.00 47.38 97 ARG A C 1
ATOM 743 O O . ARG A 1 97 ? 4.418 19.096 13.014 1.00 47.38 97 ARG A O 1
ATOM 750 N N . GLY A 1 98 ? 4.289 18.756 15.226 1.00 46.59 98 GLY A N 1
ATOM 751 C CA . GLY A 1 98 ? 5.659 18.251 15.362 1.00 46.59 98 GLY A CA 1
ATOM 752 C C . GLY A 1 98 ? 5.761 16.786 14.924 1.00 46.59 98 GLY A C 1
ATOM 753 O O . GLY A 1 98 ? 4.821 16.015 15.133 1.00 46.59 98 GLY A O 1
ATOM 754 N N . GLU A 1 99 ? 6.896 16.403 14.335 1.00 43.88 99 GLU A N 1
ATOM 755 C CA . GLU A 1 99 ? 7.209 15.011 13.987 1.00 43.88 99 GLU A CA 1
ATOM 756 C C . GLU A 1 99 ? 6.969 14.103 15.212 1.00 43.88 99 GLU A C 1
ATOM 758 O O . GLU A 1 99 ? 7.559 14.304 16.274 1.00 43.88 99 GLU A O 1
ATOM 763 N N . GLY A 1 100 ? 6.034 13.151 15.092 1.00 47.62 100 GLY A N 1
ATOM 764 C CA . GLY A 1 100 ? 5.698 12.185 16.148 1.00 47.62 100 GLY A CA 1
ATOM 765 C C . GLY A 1 100 ? 4.464 12.484 17.017 1.00 47.62 100 GLY A C 1
ATOM 766 O O . GLY A 1 100 ? 4.202 11.728 17.955 1.00 47.62 100 GLY A O 1
ATOM 767 N N . PHE A 1 101 ? 3.678 13.535 16.742 1.00 51.53 101 PHE A N 1
ATOM 768 C CA . PHE A 1 101 ? 2.550 13.929 17.614 1.00 51.53 101 PHE A CA 1
ATOM 769 C C . PHE A 1 101 ? 1.155 13.913 16.975 1.00 51.53 101 PHE A C 1
ATOM 771 O O . PHE A 1 101 ? 0.197 14.385 17.596 1.00 51.53 101 PHE A O 1
ATOM 778 N N . LEU A 1 102 ? 1.017 13.308 15.795 1.00 55.84 102 LEU A N 1
ATOM 779 C CA . LEU A 1 102 ? -0.261 13.166 15.101 1.00 55.84 102 LEU A CA 1
ATOM 780 C C . LEU A 1 102 ? -1.213 12.248 15.884 1.00 55.84 102 LEU A C 1
ATOM 782 O O . LEU A 1 102 ? -0.878 11.122 16.246 1.00 55.84 102 LEU A O 1
ATOM 786 N N . SER A 1 103 ? -2.418 12.744 16.150 1.00 61.94 103 SER A N 1
ATOM 787 C CA . SER A 1 103 ? -3.496 12.019 16.822 1.00 61.94 103 SER A CA 1
ATOM 788 C C . SER A 1 103 ? -4.775 12.191 16.016 1.00 61.94 103 SER A C 1
ATOM 790 O O . SER A 1 103 ? -5.101 13.307 15.611 1.00 61.94 103 SER A O 1
ATOM 792 N N . ALA A 1 104 ? -5.529 11.107 15.822 1.00 64.62 104 ALA A N 1
ATOM 793 C CA . ALA A 1 104 ? -6.774 11.120 15.049 1.00 64.62 104 ALA A CA 1
ATOM 794 C C . ALA A 1 104 ? -7.837 12.092 15.607 1.00 64.62 104 ALA A C 1
ATOM 796 O O . ALA A 1 104 ? -8.724 12.522 14.874 1.00 64.62 104 ALA A O 1
ATOM 797 N N . TRP A 1 105 ? -7.739 12.462 16.890 1.00 69.69 105 TRP A N 1
ATOM 798 C CA . TRP A 1 105 ? -8.628 13.436 17.536 1.00 69.69 105 TRP A CA 1
ATOM 799 C C . TRP A 1 105 ? -8.130 14.886 17.445 1.00 69.69 105 TRP A C 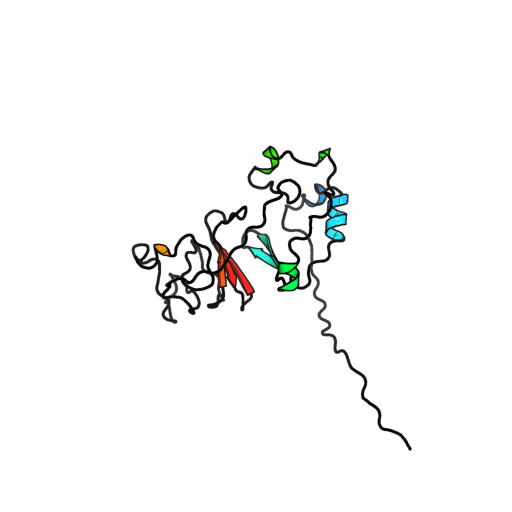1
ATOM 801 O O . TRP A 1 105 ? -8.945 15.801 17.533 1.00 69.69 105 TRP A O 1
ATOM 811 N N . ASP A 1 106 ? -6.823 15.103 17.264 1.00 65.19 106 ASP A N 1
ATOM 812 C CA . ASP A 1 106 ? -6.224 16.447 17.151 1.00 65.19 106 ASP A CA 1
ATOM 813 C C . ASP A 1 106 ? -6.052 16.890 15.693 1.00 65.19 106 ASP A C 1
ATOM 815 O O . ASP A 1 106 ? -5.848 18.068 15.404 1.00 65.19 106 ASP A O 1
ATOM 819 N N . SER A 1 107 ? -6.091 15.945 14.756 1.00 61.91 107 SER A N 1
ATOM 820 C CA . SER A 1 107 ? -5.883 16.190 13.332 1.00 61.91 107 SER A CA 1
ATOM 821 C C . SER A 1 107 ? -6.880 15.363 12.521 1.00 61.91 107 SER A C 1
ATOM 823 O O . SER A 1 107 ? -6.544 14.267 12.067 1.00 61.91 107 SER A O 1
ATOM 825 N N . PRO A 1 108 ? -8.126 15.849 12.355 1.00 60.69 108 PRO A N 1
ATOM 826 C CA . PRO A 1 108 ? -9.097 15.202 11.487 1.00 60.69 108 PRO A CA 1
ATOM 827 C C . PRO A 1 108 ? -8.672 15.425 10.033 1.00 60.69 108 PRO A C 1
ATOM 829 O O . PRO A 1 108 ? -9.027 16.426 9.409 1.00 60.69 108 PRO A O 1
ATOM 832 N N . TRP A 1 109 ? -7.863 14.514 9.501 1.00 61.06 109 TRP A N 1
ATOM 833 C CA . TRP A 1 109 ? -7.508 14.527 8.089 1.00 61.06 109 TRP A CA 1
ATOM 834 C C . TRP A 1 109 ? -8.723 14.161 7.237 1.00 61.06 109 TRP A C 1
ATOM 836 O O . TRP A 1 109 ? -9.576 13.362 7.637 1.00 61.06 109 TRP A O 1
ATOM 846 N N . GLY A 1 110 ? -8.813 14.794 6.069 1.00 60.81 110 GLY A N 1
ATOM 847 C CA . GLY A 1 110 ? -9.833 14.481 5.081 1.00 60.81 110 GLY A CA 1
ATOM 848 C C . GLY A 1 110 ? -9.677 13.059 4.545 1.00 60.81 110 GLY A C 1
ATOM 849 O O . GLY A 1 110 ? -8.633 12.426 4.678 1.00 60.81 110 GLY A O 1
ATOM 850 N N . ARG A 1 111 ? -10.745 12.561 3.927 1.00 67.62 111 ARG A N 1
ATOM 851 C CA . ARG A 1 111 ? -10.680 11.373 3.081 1.00 67.62 111 ARG A CA 1
ATOM 852 C C . ARG A 1 111 ? -10.188 11.810 1.707 1.00 67.62 111 ARG A C 1
ATOM 854 O O . ARG A 1 111 ? -10.854 12.631 1.080 1.00 67.62 111 ARG A O 1
ATOM 861 N N . ASP A 1 112 ? -9.108 11.198 1.248 1.00 67.94 112 ASP A N 1
ATOM 862 C CA . ASP A 1 112 ? -8.682 11.265 -0.144 1.00 67.94 112 ASP A CA 1
ATOM 863 C C . ASP A 1 112 ? -9.014 9.941 -0.831 1.00 67.94 112 ASP A C 1
ATOM 865 O O . ASP A 1 112 ? -8.731 8.860 -0.311 1.00 67.94 112 ASP A O 1
ATOM 869 N N . ASP A 1 113 ? -9.657 10.033 -1.992 1.00 69.81 113 ASP A N 1
ATOM 870 C CA . ASP A 1 113 ? -9.897 8.879 -2.849 1.00 69.81 113 ASP A CA 1
ATOM 871 C C . ASP A 1 113 ? -8.728 8.746 -3.823 1.00 69.81 113 ASP A C 1
ATOM 873 O O . ASP A 1 113 ? -8.388 9.693 -4.530 1.00 69.81 113 ASP A O 1
ATOM 877 N N . ILE A 1 114 ? -8.139 7.554 -3.874 1.00 70.62 114 ILE A N 1
ATOM 878 C CA . ILE A 1 114 ? -7.117 7.189 -4.854 1.00 70.62 114 ILE A CA 1
ATOM 879 C C . ILE A 1 114 ? -7.724 6.235 -5.880 1.00 70.62 114 ILE A C 1
ATOM 881 O O . ILE A 1 114 ? -8.546 5.378 -5.549 1.00 70.62 114 ILE A O 1
ATOM 885 N N . TRP A 1 115 ? -7.329 6.384 -7.139 1.00 74.00 115 TRP A N 1
ATOM 886 C CA . TRP A 1 115 ? -7.785 5.534 -8.234 1.00 74.00 115 TRP A CA 1
ATOM 887 C C . TRP A 1 115 ? -6.595 5.036 -9.043 1.00 74.00 115 TRP A C 1
ATOM 889 O O . TRP A 1 115 ? -5.577 5.716 -9.169 1.00 74.00 115 TRP A O 1
ATOM 899 N N . LEU A 1 116 ? -6.744 3.842 -9.614 1.00 80.06 116 LEU A N 1
ATOM 900 C CA . LEU A 1 116 ? -5.773 3.312 -10.559 1.00 80.06 116 LEU A CA 1
ATOM 901 C C . LEU A 1 116 ? -5.948 4.010 -11.907 1.00 80.06 116 LEU A C 1
ATOM 903 O O . LEU A 1 116 ? -7.066 4.161 -12.407 1.00 80.06 116 LEU A O 1
ATOM 907 N N . VAL A 1 117 ? -4.828 4.409 -12.495 1.00 80.62 117 VAL A N 1
ATOM 908 C CA . VAL A 1 117 ? -4.737 4.867 -13.880 1.00 80.62 117 VAL A CA 1
ATOM 909 C C . VAL A 1 117 ? -3.855 3.897 -14.651 1.00 80.62 117 V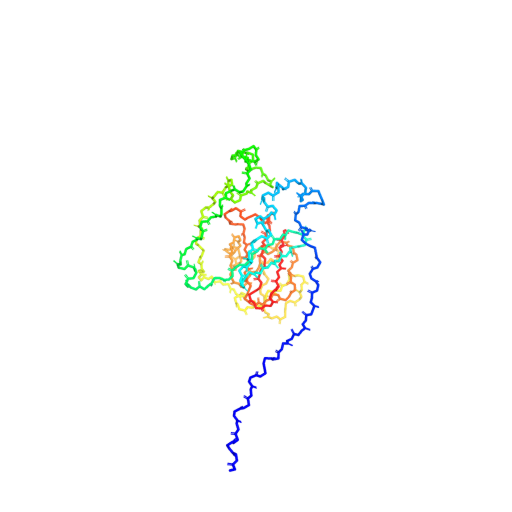AL A C 1
ATOM 911 O O . VAL A 1 117 ? -2.952 3.287 -14.080 1.00 80.62 117 VAL A O 1
ATOM 914 N N . GLU A 1 118 ? -4.123 3.735 -15.944 1.00 84.62 118 GLU A N 1
ATOM 915 C CA . GLU A 1 118 ? -3.242 2.942 -16.798 1.00 84.62 118 GLU A CA 1
ATOM 916 C C . GLU A 1 118 ? -1.855 3.589 -16.867 1.00 84.62 118 GLU A C 1
ATOM 918 O O . GLU A 1 118 ? -1.721 4.813 -16.955 1.00 84.62 118 GLU A O 1
ATOM 923 N N . ARG A 1 119 ? -0.826 2.743 -16.832 1.00 84.00 119 ARG A N 1
ATOM 924 C CA . ARG A 1 119 ? 0.581 3.131 -16.873 1.00 84.00 119 ARG A CA 1
ATOM 925 C C . ARG A 1 119 ? 1.282 2.274 -17.918 1.00 84.00 119 ARG A C 1
ATOM 927 O O . ARG A 1 119 ? 1.171 1.052 -17.871 1.00 84.00 119 ARG A O 1
ATOM 934 N N . ASP A 1 120 ? 1.977 2.916 -18.852 1.00 90.00 120 ASP A N 1
ATOM 935 C CA . ASP A 1 120 ? 2.811 2.210 -19.825 1.00 90.00 120 ASP A CA 1
ATOM 936 C C . ASP A 1 120 ? 4.125 1.821 -19.146 1.00 90.00 120 ASP A C 1
ATOM 938 O O . ASP A 1 120 ? 5.021 2.644 -18.961 1.00 90.00 120 ASP A O 1
ATOM 942 N N . ASP A 1 121 ? 4.174 0.583 -18.667 1.00 93.75 121 ASP A N 1
ATOM 943 C CA . ASP A 1 121 ? 5.264 0.056 -17.862 1.00 93.75 121 ASP A CA 1
ATOM 944 C C . ASP A 1 121 ? 5.671 -1.325 -18.395 1.00 93.75 121 ASP A C 1
ATOM 946 O O . ASP A 1 121 ? 4.862 -2.258 -18.342 1.00 93.75 121 ASP A O 1
ATOM 950 N N . PRO A 1 122 ? 6.912 -1.496 -18.890 1.00 93.44 122 PRO A N 1
ATOM 951 C CA . PRO A 1 122 ? 7.369 -2.768 -19.447 1.00 93.44 122 PRO A CA 1
ATOM 952 C C . PRO A 1 122 ? 7.416 -3.900 -18.412 1.00 93.44 122 PRO A C 1
ATOM 954 O O . PRO A 1 122 ? 7.435 -5.068 -18.795 1.00 93.44 122 PRO A O 1
ATOM 957 N N . ASN A 1 123 ? 7.412 -3.570 -17.119 1.00 94.19 123 ASN A N 1
ATOM 958 C CA . ASN A 1 123 ? 7.423 -4.536 -16.028 1.00 94.19 123 ASN A CA 1
ATOM 959 C C . ASN A 1 123 ? 6.022 -4.930 -15.547 1.00 94.19 123 ASN A C 1
ATOM 961 O O . ASN A 1 123 ? 5.895 -5.745 -14.631 1.00 94.19 123 ASN A O 1
ATOM 965 N N . ALA A 1 124 ? 4.956 -4.371 -16.130 1.00 93.75 124 ALA A N 1
ATOM 966 C CA . ALA A 1 124 ? 3.588 -4.714 -15.758 1.00 93.75 124 ALA A CA 1
ATOM 967 C C . ALA A 1 124 ? 3.338 -6.231 -15.876 1.00 93.75 124 ALA A C 1
ATOM 969 O O . ALA A 1 124 ? 3.596 -6.852 -16.908 1.00 93.75 124 ALA A O 1
ATOM 970 N N . GLY A 1 125 ? 2.815 -6.839 -14.807 1.00 92.94 125 GLY A N 1
ATOM 971 C CA . GLY A 1 125 ? 2.550 -8.281 -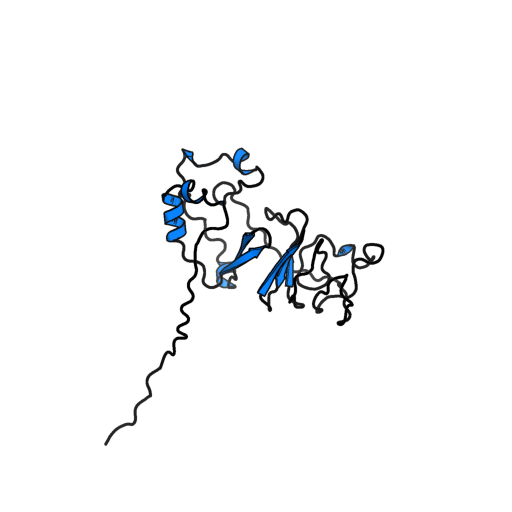14.751 1.00 92.94 125 GLY A CA 1
ATOM 972 C C . GLY A 1 125 ? 3.766 -9.154 -14.415 1.00 92.94 125 GLY A C 1
ATOM 973 O O . GLY A 1 125 ? 3.615 -10.373 -14.312 1.00 92.94 125 GLY A O 1
ATOM 974 N N . LEU A 1 126 ? 4.944 -8.566 -14.201 1.00 94.56 126 LEU A N 1
ATOM 975 C CA . LEU A 1 126 ? 6.125 -9.267 -13.704 1.00 94.56 126 LEU A CA 1
ATOM 976 C C . LEU A 1 126 ? 6.266 -9.065 -12.194 1.00 94.56 126 LEU A C 1
ATOM 978 O O . LEU A 1 126 ? 5.954 -8.000 -11.664 1.00 94.56 126 LEU A O 1
ATOM 982 N N . ALA A 1 127 ? 6.751 -10.097 -11.503 1.00 93.25 127 ALA A N 1
ATOM 983 C CA . ALA A 1 127 ? 7.197 -9.941 -10.123 1.00 93.25 127 ALA A CA 1
ATOM 984 C C . ALA A 1 127 ? 8.446 -9.044 -10.114 1.00 93.25 127 ALA A C 1
ATOM 986 O O . ALA A 1 127 ? 9.324 -9.261 -10.966 1.00 93.25 127 ALA A O 1
ATOM 987 N N . PRO A 1 128 ? 8.540 -8.066 -9.197 1.00 91.44 128 PRO A N 1
ATOM 988 C CA . PRO A 1 128 ? 9.707 -7.209 -9.119 1.00 91.44 128 PRO A CA 1
ATOM 989 C C . PRO A 1 128 ? 10.935 -8.036 -8.743 1.00 91.44 128 PRO A C 1
ATOM 991 O O . PRO A 1 128 ? 10.844 -9.032 -8.022 1.00 91.44 128 PRO A O 1
ATOM 994 N N . GLN A 1 129 ? 12.084 -7.656 -9.291 1.00 86.50 129 GLN A N 1
ATOM 995 C CA . GLN A 1 129 ? 13.359 -8.280 -8.970 1.00 86.50 129 GLN A CA 1
ATOM 996 C C . GLN A 1 129 ? 14.344 -7.196 -8.577 1.00 86.50 129 GLN A C 1
ATOM 998 O O . GLN A 1 129 ? 14.396 -6.135 -9.196 1.00 86.50 129 GLN A O 1
ATOM 1003 N N . ASP A 1 130 ? 15.091 -7.484 -7.521 1.00 78.94 130 ASP A N 1
ATOM 1004 C CA . ASP A 1 130 ? 16.121 -6.603 -7.008 1.00 78.94 130 ASP A CA 1
ATOM 1005 C C . ASP A 1 130 ? 17.202 -6.366 -8.079 1.00 78.94 130 ASP A C 1
ATOM 1007 O O . ASP A 1 130 ? 17.609 -7.294 -8.783 1.00 78.94 130 ASP A O 1
ATOM 1011 N N . ARG A 1 131 ? 17.685 -5.127 -8.191 1.00 69.88 131 ARG A N 1
ATOM 1012 C CA . ARG A 1 131 ? 18.681 -4.713 -9.193 1.00 69.88 131 ARG A CA 1
ATOM 1013 C C . ARG A 1 131 ? 20.037 -5.416 -9.066 1.00 69.88 131 ARG A C 1
ATOM 1015 O O . ARG A 1 131 ? 20.822 -5.470 -10.013 1.00 69.88 131 ARG A O 1
ATOM 1022 N N . TRP A 1 132 ? 20.358 -5.910 -7.873 1.00 69.94 132 TRP A N 1
ATOM 1023 C CA . TRP A 1 132 ? 21.552 -6.700 -7.586 1.00 69.94 132 TRP A CA 1
ATOM 1024 C C . TRP A 1 132 ? 21.320 -8.194 -7.835 1.00 69.94 132 TRP A C 1
ATOM 1026 O O . TRP A 1 132 ? 22.289 -8.957 -7.925 1.00 69.94 132 TRP A O 1
ATOM 1036 N N . ALA A 1 133 ? 20.064 -8.626 -7.982 1.00 67.56 133 ALA A N 1
ATOM 1037 C CA . ALA A 1 133 ? 19.741 -9.959 -8.460 1.00 67.56 133 ALA A CA 1
ATOM 1038 C C . ALA A 1 133 ? 19.962 -10.050 -9.979 1.00 67.56 133 ALA A C 1
ATOM 1040 O O . ALA A 1 133 ? 19.912 -9.069 -10.710 1.00 67.56 133 ALA A O 1
ATOM 1041 N N . ASN A 1 134 ? 20.232 -11.256 -10.481 1.00 67.62 134 ASN A N 1
ATOM 1042 C CA . ASN A 1 134 ? 20.282 -11.496 -11.923 1.00 67.62 134 ASN A CA 1
ATOM 1043 C C . ASN A 1 134 ? 18.847 -11.752 -12.413 1.00 67.62 134 ASN A C 1
ATOM 1045 O O . ASN A 1 134 ? 18.322 -12.836 -12.112 1.00 67.62 134 ASN A O 1
ATOM 1049 N N . PRO A 1 135 ? 18.193 -10.801 -13.111 1.00 68.50 135 PRO A N 1
ATOM 1050 C CA . PRO A 1 135 ? 16.779 -10.923 -13.390 1.00 68.50 135 PRO A CA 1
ATOM 1051 C C . PRO A 1 135 ? 16.506 -12.119 -14.304 1.00 68.50 135 PRO A C 1
ATOM 1053 O O . PRO A 1 135 ? 17.116 -12.301 -15.357 1.00 68.50 135 PRO A O 1
ATOM 1056 N N . SER A 1 136 ? 15.589 -12.976 -13.873 1.00 78.62 136 SER A N 1
ATOM 1057 C CA . SER A 1 136 ? 15.299 -14.275 -14.489 1.00 78.62 136 SER A CA 1
ATOM 1058 C C . SER A 1 136 ? 13.949 -14.319 -15.198 1.00 78.62 136 SER A C 1
ATOM 1060 O O . SER A 1 136 ? 13.701 -15.237 -15.979 1.00 78.62 136 SER A O 1
ATOM 1062 N N . ASN A 1 137 ? 13.082 -13.335 -14.951 1.00 86.06 137 ASN A N 1
ATOM 1063 C CA . ASN A 1 137 ? 11.718 -13.281 -15.483 1.00 86.06 137 ASN A CA 1
ATOM 1064 C C . ASN A 1 137 ? 11.530 -12.232 -16.598 1.00 86.06 137 ASN A C 1
ATOM 1066 O O . ASN A 1 137 ? 10.409 -12.047 -17.064 1.00 86.06 137 ASN A O 1
ATOM 1070 N N . GLY A 1 138 ? 12.607 -11.570 -17.034 1.00 89.19 138 GLY A N 1
ATOM 1071 C CA . GLY A 1 138 ? 12.549 -10.508 -18.040 1.00 89.19 138 GLY A CA 1
ATOM 1072 C C . GLY A 1 138 ? 12.257 -9.113 -17.483 1.00 89.19 138 GLY A C 1
ATOM 1073 O O . GLY A 1 138 ? 11.977 -8.222 -18.280 1.00 89.19 138 GLY A O 1
ATOM 1074 N N . TYR A 1 139 ? 12.338 -8.921 -16.160 1.00 90.88 139 TYR A N 1
ATOM 1075 C CA . TYR A 1 139 ? 12.239 -7.607 -15.527 1.00 90.88 139 TYR A CA 1
ATOM 1076 C C . TYR A 1 139 ? 13.281 -6.639 -16.100 1.00 90.88 139 TYR A C 1
ATOM 1078 O O . TYR A 1 139 ? 14.480 -6.927 -16.118 1.00 90.88 139 TYR A O 1
ATOM 1086 N N . ALA A 1 140 ? 12.810 -5.502 -16.594 1.00 89.81 140 ALA A N 1
ATOM 1087 C CA . ALA A 1 140 ? 13.625 -4.417 -17.100 1.00 89.81 140 ALA A CA 1
ATOM 1088 C C . ALA A 1 140 ? 14.125 -3.557 -15.934 1.00 89.81 140 ALA A C 1
ATOM 1090 O O . ALA A 1 140 ? 13.328 -2.980 -15.199 1.00 89.81 140 ALA A O 1
ATOM 1091 N N . GLU A 1 141 ? 15.445 -3.446 -15.802 1.00 87.50 141 GLU A N 1
ATOM 1092 C CA . GLU A 1 141 ? 16.094 -2.625 -14.778 1.00 87.50 141 GLU A CA 1
ATOM 1093 C C . GLU A 1 141 ? 15.796 -1.123 -14.994 1.00 87.50 141 GLU A C 1
ATOM 1095 O O . GLU A 1 141 ? 16.179 -0.580 -16.041 1.00 87.50 141 GLU A O 1
ATOM 1100 N N . PRO A 1 142 ? 15.131 -0.431 -14.046 1.00 86.88 142 PRO A N 1
ATOM 1101 C CA . PRO A 1 142 ? 14.873 1.005 -14.155 1.00 86.88 142 PRO A CA 1
ATOM 1102 C C . PRO A 1 142 ? 16.112 1.876 -13.906 1.00 86.88 142 PRO A C 1
ATOM 1104 O O . PRO A 1 142 ? 16.156 3.013 -14.391 1.00 86.88 142 PRO A O 1
ATOM 1107 N N . PHE A 1 143 ? 17.119 1.368 -13.186 1.00 79.06 143 PHE A N 1
ATOM 1108 C CA . PHE A 1 143 ? 18.347 2.076 -12.828 1.00 79.06 143 PHE A CA 1
ATOM 1109 C C . PHE A 1 143 ? 19.578 1.392 -13.449 1.00 79.06 143 PHE A C 1
ATOM 1111 O O . PHE A 1 143 ? 20.226 0.544 -12.842 1.00 79.06 143 PHE A O 1
ATOM 1118 N N . GLY A 1 144 ? 19.923 1.778 -14.681 1.00 68.00 144 GLY A N 1
ATOM 1119 C CA . GLY A 1 144 ? 21.203 1.415 -15.305 1.00 68.00 144 GLY A CA 1
ATOM 1120 C C . GLY A 1 144 ? 22.348 2.295 -14.779 1.00 68.00 144 GLY A C 1
ATOM 1121 O O . GLY A 1 144 ? 22.484 2.517 -13.580 1.00 68.00 144 GLY A O 1
ATOM 1122 N N . ASP A 1 145 ? 23.115 2.923 -15.677 1.00 63.94 145 ASP A N 1
ATOM 1123 C CA . ASP A 1 145 ? 24.069 4.002 -15.323 1.00 63.94 145 ASP A CA 1
ATOM 1124 C C . ASP A 1 145 ? 23.366 5.317 -14.873 1.00 63.94 145 ASP A C 1
ATOM 1126 O O . ASP A 1 145 ? 23.998 6.356 -14.670 1.00 63.94 145 ASP A O 1
ATOM 1130 N N . GLY A 1 146 ? 22.037 5.278 -14.747 1.00 68.06 146 GLY A N 1
ATOM 1131 C CA . GLY A 1 146 ? 21.095 6.343 -14.413 1.00 68.06 146 GLY A CA 1
ATOM 1132 C C . GLY A 1 146 ? 19.656 5.831 -14.591 1.00 68.06 146 GLY A C 1
ATOM 1133 O O . GLY A 1 146 ? 19.459 4.696 -15.032 1.00 68.06 146 GLY A O 1
ATOM 1134 N N . ALA A 1 147 ? 18.647 6.646 -14.260 1.00 70.88 147 ALA A N 1
ATOM 1135 C CA . ALA A 1 147 ? 17.252 6.282 -14.535 1.00 70.88 147 ALA A CA 1
ATOM 1136 C C . ALA A 1 147 ? 17.042 6.143 -16.051 1.00 70.88 147 ALA A C 1
ATOM 1138 O O . ALA A 1 147 ? 17.349 7.075 -16.797 1.00 70.88 147 ALA A O 1
ATOM 1139 N N . ALA A 1 148 ? 16.541 4.993 -16.505 1.00 85.06 148 ALA A N 1
ATOM 1140 C CA . ALA A 1 148 ? 16.235 4.782 -17.914 1.00 85.06 148 ALA A CA 1
ATOM 1141 C C . ALA A 1 148 ? 15.156 5.773 -18.391 1.00 85.06 148 ALA A C 1
ATOM 1143 O O . ALA A 1 148 ? 14.223 6.079 -17.647 1.00 85.06 148 ALA A O 1
ATOM 1144 N N . ASP A 1 149 ? 15.240 6.238 -19.644 1.00 88.75 149 ASP A N 1
ATOM 1145 C CA . ASP A 1 149 ? 14.315 7.250 -20.189 1.00 88.75 149 ASP A CA 1
ATOM 1146 C C . ASP A 1 149 ? 12.837 6.836 -20.073 1.00 88.75 149 ASP A C 1
ATOM 1148 O O . ASP A 1 149 ? 11.968 7.672 -19.831 1.00 88.75 149 ASP A O 1
ATOM 1152 N N . TRP A 1 150 ? 12.554 5.537 -20.214 1.00 89.19 150 TRP A N 1
ATOM 1153 C CA . TRP A 1 150 ? 11.207 4.980 -20.074 1.00 89.19 150 TRP A CA 1
ATOM 1154 C C . TRP A 1 150 ? 10.736 4.910 -18.612 1.00 89.19 150 TRP A C 1
ATOM 1156 O O . TRP A 1 150 ? 9.536 4.972 -18.362 1.00 89.19 150 TRP A O 1
ATOM 1166 N N . ALA A 1 151 ? 11.661 4.801 -17.653 1.00 89.69 151 ALA A N 1
ATOM 1167 C CA . ALA A 1 151 ? 11.368 4.653 -16.228 1.00 89.69 151 ALA A CA 1
ATOM 1168 C C . ALA A 1 151 ? 11.198 6.010 -15.529 1.00 89.69 151 ALA A C 1
ATOM 1170 O O . ALA A 1 151 ? 10.420 6.132 -14.585 1.00 89.69 151 ALA A O 1
ATOM 1171 N N . ALA A 1 152 ? 11.885 7.050 -16.012 1.00 87.38 152 ALA A N 1
ATOM 1172 C CA . ALA A 1 152 ? 11.807 8.407 -15.476 1.00 87.38 152 ALA A CA 1
ATOM 1173 C C . ALA A 1 152 ? 1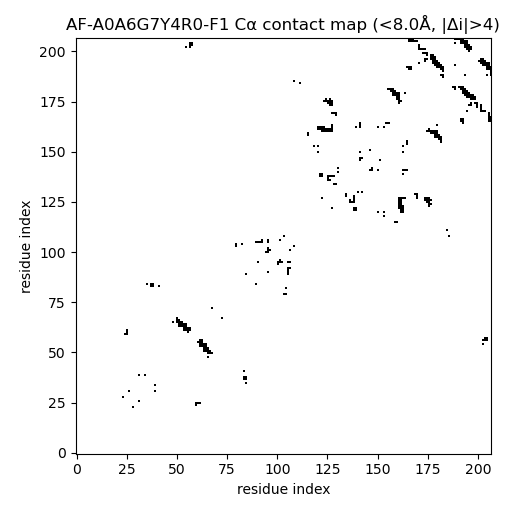0.370 8.937 -15.244 1.00 87.38 152 ALA A C 1
ATOM 1175 O O . ALA A 1 152 ? 10.134 9.482 -14.165 1.00 87.38 152 ALA A O 1
ATOM 1176 N N . PRO A 1 153 ? 9.399 8.786 -16.172 1.00 86.69 153 PRO A N 1
ATOM 1177 C CA . PRO A 1 153 ? 8.027 9.249 -15.943 1.00 86.69 153 PRO A CA 1
ATOM 1178 C C . PRO A 1 153 ? 7.224 8.399 -14.944 1.00 86.69 153 PRO A C 1
ATOM 1180 O O . PRO A 1 153 ? 6.136 8.817 -14.559 1.00 86.69 153 PRO A O 1
ATOM 1183 N N . LEU A 1 154 ? 7.713 7.219 -14.546 1.00 87.00 154 LEU A N 1
ATOM 1184 C CA . LEU A 1 154 ? 7.001 6.296 -13.651 1.00 87.00 154 LEU A CA 1
ATOM 1185 C C . LEU A 1 154 ? 7.351 6.509 -12.169 1.00 87.00 154 LEU A C 1
ATOM 1187 O O . LEU A 1 154 ? 6.616 6.042 -11.303 1.00 87.00 154 LEU A O 1
ATOM 1191 N N . ARG A 1 155 ? 8.467 7.193 -11.891 1.00 84.19 155 ARG A N 1
ATOM 1192 C CA . ARG A 1 155 ? 9.026 7.399 -10.550 1.00 84.19 155 ARG A CA 1
ATOM 1193 C C . ARG A 1 155 ? 8.229 8.423 -9.737 1.00 84.19 155 ARG A C 1
ATOM 1195 O O . ARG A 1 155 ? 7.801 9.436 -10.286 1.00 84.19 155 ARG A O 1
ATOM 1202 N N . GLY A 1 156 ? 8.136 8.223 -8.419 1.00 79.31 156 GLY A N 1
ATOM 1203 C CA . GLY A 1 156 ? 7.522 9.187 -7.497 1.00 79.31 156 GLY A CA 1
ATOM 1204 C C . GLY A 1 156 ? 5.994 9.144 -7.488 1.00 79.31 156 GLY A C 1
ATOM 1205 O O . GLY A 1 156 ? 5.354 10.101 -7.055 1.00 79.31 156 GLY A O 1
ATOM 1206 N N . PHE A 1 157 ? 5.409 8.058 -7.996 1.00 83.81 157 PHE A N 1
ATOM 1207 C CA . PHE A 1 157 ? 3.972 7.816 -7.981 1.00 83.81 157 PHE A CA 1
ATOM 1208 C C . PHE A 1 157 ? 3.678 6.487 -7.304 1.00 83.81 157 PHE A C 1
ATOM 1210 O O . PHE A 1 157 ? 4.333 5.496 -7.599 1.00 83.81 157 PHE A O 1
ATOM 1217 N N . SER A 1 158 ? 2.633 6.441 -6.482 1.00 88.19 158 SER A N 1
ATOM 1218 C CA . SER A 1 158 ? 2.092 5.179 -5.980 1.00 88.19 158 SER A CA 1
ATOM 1219 C C . SER A 1 158 ? 1.469 4.353 -7.111 1.00 88.19 158 SER A C 1
ATOM 1221 O O . SER A 1 158 ? 0.782 4.903 -7.978 1.00 88.19 158 SER A O 1
ATOM 1223 N N . HIS A 1 159 ? 1.655 3.033 -7.101 1.00 89.62 159 HIS A N 1
ATOM 1224 C CA . HIS A 1 159 ? 1.168 2.148 -8.162 1.00 89.62 159 HIS A CA 1
ATOM 1225 C C . HIS A 1 159 ? 0.862 0.721 -7.687 1.00 89.62 159 HIS A C 1
ATOM 1227 O O . HIS A 1 159 ? 1.253 0.296 -6.604 1.00 89.62 159 HIS A O 1
ATOM 1233 N N . LEU A 1 160 ? 0.150 -0.022 -8.539 1.00 92.44 160 LEU A N 1
ATOM 1234 C CA . LEU A 1 160 ? -0.071 -1.461 -8.416 1.00 92.44 160 LEU A CA 1
ATOM 1235 C C . LEU A 1 160 ? 0.805 -2.190 -9.441 1.00 92.44 160 LEU A C 1
ATOM 1237 O O . LEU A 1 160 ? 0.616 -2.011 -10.645 1.00 92.44 160 LEU A O 1
ATOM 1241 N N . GLY A 1 161 ? 1.718 -3.029 -8.962 1.00 93.56 161 GLY A N 1
ATOM 1242 C CA . GLY A 1 161 ? 2.604 -3.861 -9.768 1.00 93.56 161 GLY A CA 1
ATOM 1243 C C . GLY A 1 161 ? 3.605 -3.059 -10.602 1.00 93.56 161 GLY A C 1
ATOM 1244 O O . GLY A 1 161 ? 3.663 -1.834 -10.535 1.00 93.56 161 GLY A O 1
ATOM 1245 N N . GLY A 1 162 ? 4.377 -3.753 -11.437 1.00 93.81 162 GLY A N 1
ATOM 1246 C CA . GLY A 1 162 ? 5.272 -3.120 -12.406 1.00 93.81 162 GLY A CA 1
ATOM 1247 C C . GLY A 1 162 ? 6.644 -2.730 -11.851 1.00 93.81 162 GLY A C 1
ATOM 1248 O O . GLY A 1 162 ? 7.226 -3.429 -11.020 1.00 93.81 162 GLY A O 1
ATOM 1249 N N . THR A 1 163 ? 7.187 -1.637 -12.382 1.00 92.25 163 THR A N 1
ATOM 1250 C CA . THR A 1 163 ? 8.500 -1.089 -12.042 1.00 92.25 163 THR A CA 1
ATOM 1251 C C . THR A 1 163 ? 8.495 -0.534 -10.625 1.00 92.25 163 THR A C 1
ATOM 1253 O O . THR A 1 163 ? 7.721 0.378 -10.357 1.00 92.25 163 THR A O 1
ATOM 1256 N N . THR A 1 164 ? 9.353 -1.072 -9.757 1.00 90.06 164 THR A N 1
ATOM 1257 C CA . THR A 1 164 ? 9.601 -0.582 -8.393 1.00 90.06 164 THR A CA 1
ATOM 1258 C C . THR A 1 164 ? 10.714 0.468 -8.390 1.00 90.06 164 THR A C 1
ATOM 1260 O O . THR A 1 164 ? 11.690 0.352 -9.135 1.00 90.06 164 THR A O 1
ATOM 1263 N N . PHE A 1 165 ? 10.578 1.484 -7.542 1.00 85.94 165 PHE A N 1
ATOM 1264 C CA . PHE A 1 165 ? 11.544 2.561 -7.322 1.00 85.94 165 PHE A CA 1
ATOM 1265 C C . PHE A 1 165 ? 12.051 2.607 -5.874 1.00 85.94 165 PHE A C 1
ATOM 1267 O O . PHE A 1 165 ? 12.532 3.655 -5.433 1.00 85.94 165 PHE A O 1
ATOM 1274 N N . HIS A 1 166 ? 11.980 1.478 -5.162 1.00 81.75 166 HIS A N 1
ATOM 1275 C CA . HIS A 1 166 ? 12.522 1.328 -3.814 1.00 81.75 166 HIS A CA 1
ATOM 1276 C C . HIS A 1 166 ? 13.973 1.818 -3.717 1.00 81.75 166 HIS A C 1
ATOM 1278 O O . HIS A 1 166 ? 14.802 1.598 -4.605 1.00 81.75 166 HIS A O 1
ATOM 1284 N N . ALA A 1 167 ? 14.268 2.530 -2.632 1.00 74.62 167 ALA A N 1
ATOM 1285 C CA . ALA A 1 167 ? 15.583 3.115 -2.395 1.00 74.62 167 ALA A CA 1
ATOM 1286 C C . ALA A 1 167 ? 16.581 2.119 -1.766 1.00 74.62 167 ALA A C 1
ATOM 1288 O O . ALA A 1 167 ? 17.794 2.295 -1.920 1.00 74.62 167 ALA A O 1
ATOM 1289 N N . GLN A 1 168 ? 16.068 1.070 -1.115 1.00 75.12 168 GLN A N 1
ATOM 1290 C CA . GLN A 1 168 ? 16.818 0.084 -0.330 1.00 75.12 168 GLN A CA 1
ATOM 1291 C C . GLN A 1 168 ? 16.703 -1.336 -0.904 1.00 75.12 168 GLN A C 1
ATOM 1293 O O . GLN A 1 168 ? 16.883 -1.496 -2.107 1.00 75.12 168 GLN A O 1
ATOM 1298 N N . ASP A 1 169 ? 16.488 -2.351 -0.067 1.00 80.19 169 ASP A N 1
ATOM 1299 C CA . ASP A 1 169 ? 16.315 -3.740 -0.475 1.00 80.19 169 ASP A CA 1
ATOM 1300 C C . ASP A 1 169 ? 14.858 -3.984 -0.890 1.00 80.19 169 ASP A C 1
ATOM 1302 O O . ASP A 1 169 ? 13.919 -3.450 -0.293 1.00 80.19 169 ASP A O 1
ATOM 1306 N N . LEU A 1 170 ? 14.662 -4.803 -1.923 1.00 86.88 170 LEU A N 1
ATOM 1307 C CA . LEU A 1 170 ? 13.339 -5.288 -2.304 1.00 86.88 170 LEU A CA 1
ATOM 1308 C C . LEU A 1 170 ? 12.952 -6.475 -1.404 1.00 86.88 170 LEU A C 1
ATOM 1310 O O . LEU A 1 170 ? 13.700 -7.457 -1.362 1.00 86.88 170 LEU A O 1
ATOM 1314 N N . PRO A 1 171 ? 11.785 -6.469 -0.736 1.00 87.12 171 PRO A N 1
ATOM 1315 C CA . PRO A 1 171 ? 11.388 -7.593 0.093 1.00 87.12 171 PRO A CA 1
ATOM 1316 C C . PRO A 1 171 ? 11.113 -8.842 -0.746 1.00 87.12 171 PRO A C 1
ATOM 1318 O O . PRO A 1 171 ? 10.492 -8.807 -1.814 1.00 87.12 171 PRO A O 1
ATOM 1321 N N . ASP A 1 172 ? 11.530 -9.987 -0.212 1.00 87.69 172 ASP A N 1
ATOM 1322 C CA . ASP A 1 172 ? 11.269 -11.281 -0.827 1.00 87.69 172 ASP A CA 1
ATOM 1323 C C . ASP A 1 172 ? 9.761 -11.590 -0.874 1.00 87.69 172 ASP A C 1
ATOM 1325 O O . ASP A 1 172 ? 8.996 -11.351 0.065 1.00 87.69 172 ASP A O 1
ATOM 1329 N N . GLY A 1 173 ? 9.330 -12.225 -1.965 1.00 90.38 173 GLY A N 1
ATOM 1330 C CA . GLY A 1 173 ? 7.972 -12.760 -2.094 1.00 90.38 173 GLY A CA 1
ATOM 1331 C C . GLY A 1 173 ? 6.938 -11.796 -2.676 1.00 90.38 173 GLY A C 1
ATOM 1332 O O . GLY A 1 173 ? 5.767 -12.173 -2.743 1.00 90.38 173 GLY A O 1
ATOM 1333 N N . LEU A 1 174 ? 7.343 -10.612 -3.144 1.00 93.38 174 LEU A N 1
ATOM 1334 C CA . LEU A 1 174 ? 6.477 -9.775 -3.974 1.00 93.38 174 LEU A CA 1
ATOM 1335 C C . LEU A 1 174 ? 6.100 -10.503 -5.276 1.00 93.38 174 LEU A C 1
ATOM 1337 O O . LEU A 1 174 ? 6.933 -11.058 -5.996 1.00 93.38 174 LEU A O 1
ATOM 1341 N N . THR A 1 175 ? 4.811 -10.494 -5.571 1.00 95.38 175 THR A N 1
ATOM 1342 C CA . THR A 1 175 ? 4.173 -10.983 -6.791 1.00 95.38 175 THR A CA 1
ATOM 1343 C C . THR A 1 175 ? 3.969 -9.810 -7.760 1.00 95.38 175 THR A C 1
ATOM 1345 O O . THR A 1 175 ? 4.276 -8.667 -7.426 1.00 95.38 175 THR A O 1
ATOM 1348 N N . PRO A 1 176 ? 3.425 -10.022 -8.971 1.00 95.88 176 PRO A N 1
ATOM 1349 C CA . PRO A 1 176 ? 2.988 -8.908 -9.814 1.00 95.88 176 PRO A CA 1
ATOM 1350 C C . PRO A 1 176 ? 1.887 -8.025 -9.195 1.00 95.88 176 PRO A C 1
ATOM 1352 O O . PRO A 1 176 ? 1.610 -6.949 -9.722 1.00 95.88 176 PRO A O 1
ATOM 1355 N N . TRP A 1 177 ? 1.237 -8.478 -8.117 1.00 94.62 177 TRP A N 1
ATOM 1356 C CA . TRP A 1 177 ? 0.098 -7.832 -7.466 1.00 94.62 177 TRP A CA 1
ATOM 1357 C C . TRP A 1 177 ? 0.491 -7.184 -6.136 1.00 94.62 177 TRP A C 1
ATOM 1359 O O . TRP A 1 177 ? -0.122 -7.442 -5.102 1.00 94.62 177 TRP A O 1
ATOM 1369 N N . PHE A 1 178 ? 1.488 -6.304 -6.166 1.00 93.69 178 PHE A N 1
ATOM 1370 C CA . PHE A 1 178 ? 1.897 -5.514 -5.004 1.00 93.69 178 PHE A CA 1
ATOM 1371 C C . PHE A 1 178 ? 1.566 -4.032 -5.170 1.00 93.69 178 PHE A C 1
ATOM 1373 O O . PHE A 1 178 ? 1.599 -3.500 -6.274 1.00 93.69 178 PHE A O 1
ATOM 1380 N N . LEU A 1 179 ? 1.241 -3.357 -4.076 1.00 91.31 179 LEU A N 1
ATOM 1381 C CA . LEU A 1 179 ? 1.173 -1.907 -4.000 1.00 91.31 179 LEU A CA 1
ATOM 1382 C C . LEU A 1 179 ? 2.550 -1.374 -3.625 1.00 91.31 179 LEU A C 1
ATOM 1384 O O . LEU A 1 179 ? 3.099 -1.791 -2.609 1.00 91.31 179 LEU A O 1
ATOM 1388 N N . GLU A 1 180 ? 3.052 -0.426 -4.404 1.00 90.12 180 GLU A N 1
ATOM 1389 C CA . GLU A 1 180 ? 4.119 0.473 -3.978 1.00 90.12 180 GLU A CA 1
ATOM 1390 C C . GLU A 1 180 ? 3.488 1.832 -3.702 1.00 90.12 180 GLU A C 1
ATOM 1392 O O . GLU A 1 180 ? 2.862 2.429 -4.582 1.00 90.12 180 GLU A O 1
ATOM 1397 N N . LEU A 1 181 ? 3.567 2.286 -2.457 1.00 86.62 181 LEU A N 1
ATOM 1398 C CA . LEU A 1 181 ? 2.971 3.533 -2.012 1.00 86.62 181 LEU A CA 1
ATOM 1399 C C . LEU A 1 181 ? 4.077 4.524 -1.664 1.00 86.62 181 LEU A C 1
ATOM 1401 O O . LEU A 1 181 ? 4.831 4.322 -0.714 1.00 86.62 181 LEU A O 1
ATOM 1405 N N . GLU A 1 182 ? 4.127 5.601 -2.436 1.00 82.81 182 GLU A N 1
ATOM 1406 C CA . GLU A 1 182 ? 4.895 6.803 -2.127 1.00 82.81 182 GLU A CA 1
ATOM 1407 C C . GLU A 1 182 ? 4.211 7.597 -1.009 1.00 82.81 182 GLU A C 1
ATOM 1409 O O . GLU A 1 182 ? 3.087 7.295 -0.598 1.00 82.81 182 GLU A O 1
ATOM 1414 N N . GLU A 1 183 ? 4.869 8.642 -0.517 1.00 77.88 183 GLU A N 1
ATOM 1415 C CA . GLU A 1 183 ? 4.269 9.539 0.470 1.00 77.88 183 GLU A CA 1
ATOM 1416 C C . GLU A 1 183 ? 3.012 10.221 -0.095 1.00 77.88 183 GLU A C 1
ATOM 1418 O O . GLU A 1 183 ? 3.050 10.910 -1.119 1.00 77.88 183 GLU A O 1
ATOM 1423 N N . PHE A 1 184 ? 1.875 10.057 0.587 1.00 71.12 184 PHE A N 1
ATOM 1424 C CA . PHE A 1 184 ? 0.635 10.748 0.241 1.00 71.12 184 PHE A CA 1
ATOM 1425 C C . PHE A 1 184 ? -0.162 11.144 1.484 1.00 71.12 184 PHE A C 1
ATOM 1427 O O . PHE A 1 184 ? -0.258 10.412 2.472 1.00 71.12 184 PHE A O 1
ATOM 1434 N N . GLY A 1 185 ? -0.771 12.330 1.428 1.00 69.81 185 GLY A N 1
ATOM 1435 C CA . GLY A 1 185 ? -1.482 12.897 2.570 1.00 69.81 185 GLY A CA 1
ATOM 1436 C C . GLY A 1 185 ? -0.557 13.018 3.795 1.00 69.81 185 GLY A C 1
ATOM 1437 O O . GLY A 1 185 ? 0.529 13.580 3.670 1.00 69.81 185 GLY A O 1
ATOM 1438 N N . PRO A 1 186 ? -0.966 12.529 4.981 1.00 65.50 186 PRO A N 1
ATOM 1439 C CA . PRO A 1 186 ? -0.124 12.518 6.176 1.00 65.50 186 PRO A CA 1
ATOM 1440 C C . 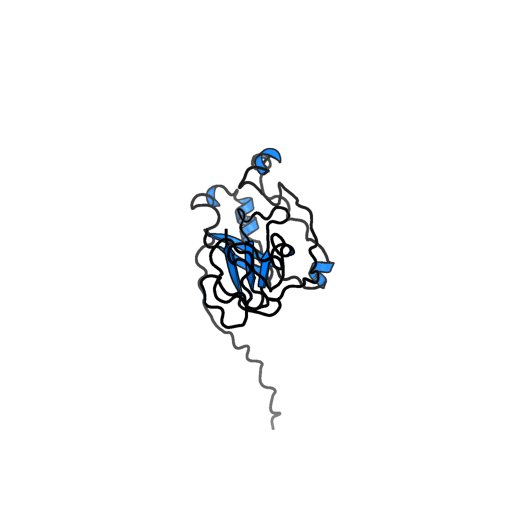PRO A 1 186 ? 0.791 11.284 6.280 1.00 65.50 186 PRO A C 1
ATOM 1442 O O . PRO A 1 186 ? 1.526 11.177 7.261 1.00 65.50 186 PRO A O 1
ATOM 1445 N N . LEU A 1 187 ? 0.717 10.331 5.341 1.00 70.94 187 LEU A N 1
ATOM 1446 C CA . LEU A 1 187 ? 1.591 9.160 5.349 1.00 70.94 187 LEU A CA 1
ATOM 1447 C C . LEU A 1 187 ? 2.976 9.580 4.865 1.00 70.94 187 LEU A C 1
ATOM 1449 O O . LEU A 1 187 ? 3.147 9.986 3.717 1.00 70.94 187 LEU A O 1
ATOM 1453 N N . ASN A 1 188 ? 3.944 9.493 5.770 1.00 72.81 188 ASN A N 1
ATOM 1454 C CA . ASN A 1 188 ? 5.343 9.774 5.508 1.00 72.81 188 ASN A CA 1
ATOM 1455 C C . ASN A 1 188 ? 6.140 8.481 5.677 1.00 72.81 188 ASN A C 1
ATOM 1457 O O . ASN A 1 188 ? 5.975 7.773 6.671 1.00 72.81 188 ASN A O 1
ATOM 1461 N N . PHE A 1 189 ? 6.998 8.209 4.705 1.00 73.94 189 PHE A N 1
ATOM 1462 C CA . PHE A 1 189 ? 7.813 7.008 4.608 1.00 73.94 189 PHE A CA 1
ATOM 1463 C C . PHE A 1 189 ? 9.299 7.390 4.621 1.00 73.94 189 PHE A C 1
ATOM 1465 O O . PHE A 1 189 ? 10.134 6.676 4.083 1.00 73.94 189 PHE A O 1
ATOM 1472 N N . GLY A 1 190 ? 9.652 8.539 5.203 1.00 71.31 190 GLY A N 1
ATOM 1473 C CA . GLY A 1 190 ? 11.033 8.986 5.369 1.00 71.31 190 GLY A CA 1
ATOM 1474 C C . GLY A 1 190 ? 11.808 9.165 4.061 1.00 71.31 190 GLY A C 1
ATOM 1475 O O . GLY A 1 190 ? 13.031 9.062 4.084 1.00 71.31 190 GLY A O 1
ATOM 1476 N N . GLY A 1 191 ? 11.126 9.422 2.938 1.00 71.94 191 GLY A N 1
ATOM 1477 C CA . GLY A 1 191 ? 11.732 9.445 1.598 1.00 71.94 191 GLY A CA 1
ATOM 1478 C C . GLY A 1 191 ? 11.804 8.087 0.884 1.00 71.94 191 GLY A C 1
ATOM 1479 O O . GLY A 1 191 ? 12.337 8.026 -0.224 1.00 71.94 191 GLY A O 1
ATOM 1480 N N . GLY A 1 192 ? 11.260 7.041 1.506 1.00 79.19 192 GLY A N 1
ATOM 1481 C CA . GLY A 1 192 ? 11.073 5.703 0.960 1.00 79.19 192 GLY A CA 1
ATOM 1482 C C . GLY A 1 192 ? 9.675 5.421 0.416 1.00 79.19 192 GLY A C 1
ATOM 1483 O O . GLY A 1 192 ? 8.820 6.304 0.361 1.00 79.19 192 GLY A O 1
ATOM 1484 N N . CYS A 1 193 ? 9.423 4.151 0.098 1.00 84.44 193 CYS A N 1
ATOM 1485 C CA . CYS A 1 193 ? 8.114 3.649 -0.314 1.00 84.44 193 CYS A CA 1
ATOM 1486 C C . CYS A 1 193 ? 7.676 2.445 0.530 1.00 84.44 193 CYS A C 1
ATOM 1488 O O . CYS A 1 193 ? 8.487 1.607 0.927 1.00 84.44 193 CYS A O 1
ATOM 1490 N N . LEU A 1 194 ? 6.372 2.337 0.777 1.00 87.12 194 LEU A N 1
ATOM 1491 C CA . LEU A 1 194 ? 5.763 1.150 1.374 1.00 87.12 194 LEU A CA 1
ATOM 1492 C C . LEU A 1 194 ? 5.446 0.129 0.286 1.00 87.12 194 LEU A C 1
ATOM 1494 O O . LEU A 1 194 ? 4.844 0.473 -0.729 1.00 87.12 194 LEU A O 1
ATOM 1498 N N . GLN A 1 195 ? 5.777 -1.134 0.532 1.00 90.50 195 GLN A N 1
ATOM 1499 C CA . GLN A 1 195 ? 5.494 -2.255 -0.356 1.00 90.50 195 GLN A CA 1
ATOM 1500 C C . GLN A 1 195 ? 4.548 -3.233 0.339 1.00 90.50 195 GLN A C 1
ATOM 1502 O O . GLN A 1 195 ? 4.838 -3.740 1.419 1.00 90.50 195 GLN A O 1
ATOM 1507 N N . LEU A 1 196 ? 3.392 -3.493 -0.271 1.00 90.19 196 LEU A N 1
ATOM 1508 C CA . LEU A 1 196 ? 2.400 -4.441 0.235 1.00 90.19 196 LEU A CA 1
ATOM 1509 C C . LEU A 1 196 ? 1.927 -5.356 -0.886 1.00 90.19 196 LEU A C 1
ATOM 1511 O O . LEU A 1 196 ? 1.252 -4.911 -1.810 1.00 90.19 196 LEU A O 1
ATOM 1515 N N . ASP A 1 197 ? 2.188 -6.647 -0.760 1.00 93.25 197 ASP A N 1
ATOM 1516 C CA . ASP A 1 197 ? 1.668 -7.644 -1.679 1.00 93.25 197 ASP A CA 1
ATOM 1517 C C . ASP A 1 197 ? 0.230 -8.055 -1.340 1.00 93.25 197 ASP A C 1
ATOM 1519 O O . ASP A 1 197 ? -0.111 -8.333 -0.187 1.00 93.25 197 ASP A O 1
ATOM 1523 N N . LEU A 1 198 ? -0.628 -8.103 -2.359 1.00 90.00 198 LEU A N 1
ATOM 1524 C CA . LEU A 1 198 ? -2.047 -8.424 -2.213 1.00 90.00 198 LEU A CA 1
ATOM 1525 C C . LEU A 1 198 ? -2.334 -9.936 -2.262 1.00 90.00 198 LEU A C 1
ATOM 1527 O O . LEU A 1 198 ? -3.451 -10.351 -1.942 1.00 90.00 198 LEU A O 1
ATOM 1531 N N . GLU A 1 199 ? -1.356 -10.759 -2.649 1.00 91.06 199 GLU A N 1
ATOM 1532 C CA . GLU A 1 199 ? -1.470 -12.213 -2.802 1.00 91.06 199 GLU A CA 1
ATOM 1533 C C . GLU A 1 199 ? -0.633 -12.991 -1.773 1.00 91.06 199 GLU A C 1
ATOM 1535 O O . GLU A 1 199 ? -1.130 -13.944 -1.167 1.00 91.06 199 GLU A O 1
ATOM 1540 N N . SER A 1 200 ? 0.631 -12.612 -1.578 1.00 89.38 200 SER A N 1
ATOM 1541 C CA . SER A 1 200 ? 1.617 -13.316 -0.749 1.00 89.38 200 SER A CA 1
ATOM 1542 C C . SER A 1 200 ? 1.691 -12.822 0.692 1.00 89.38 200 SER A C 1
ATOM 1544 O O . SER A 1 200 ? 2.299 -13.491 1.528 1.00 89.38 200 SER A O 1
ATOM 1546 N N . ASP A 1 201 ? 1.048 -11.691 0.993 1.00 84.06 201 ASP A N 1
ATOM 1547 C CA . ASP A 1 201 ? 1.101 -11.003 2.285 1.00 84.06 201 ASP A CA 1
ATOM 1548 C C . ASP A 1 201 ? 2.479 -10.421 2.657 1.00 84.06 201 ASP A C 1
ATOM 1550 O O . ASP A 1 201 ? 2.683 -9.997 3.800 1.00 84.06 201 ASP A O 1
ATOM 1554 N N . THR A 1 202 ? 3.423 -10.386 1.706 1.00 91.19 202 THR A N 1
ATOM 1555 C CA . THR A 1 202 ? 4.696 -9.673 1.862 1.00 91.19 202 THR A CA 1
ATOM 1556 C C . THR A 1 202 ? 4.422 -8.196 2.150 1.00 91.19 202 THR A C 1
ATOM 1558 O O . THR A 1 202 ? 3.599 -7.559 1.494 1.00 91.19 202 THR A O 1
ATOM 1561 N N . PHE A 1 203 ? 5.112 -7.653 3.147 1.00 89.31 203 PHE A N 1
ATOM 1562 C CA . PHE A 1 203 ? 5.006 -6.260 3.551 1.00 89.31 203 PHE A CA 1
ATOM 1563 C C . PHE A 1 203 ? 6.379 -5.761 3.974 1.00 89.31 203 PHE A C 1
ATOM 1565 O O . PHE A 1 203 ? 7.017 -6.417 4.799 1.00 89.31 203 PHE A O 1
ATOM 1572 N N . ASP A 1 204 ?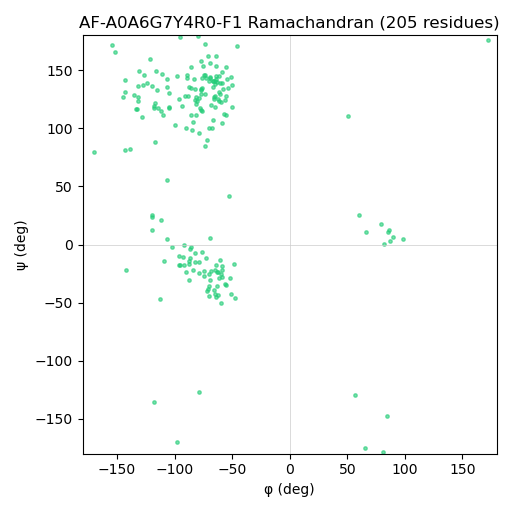 6.777 -4.606 3.456 1.00 86.69 204 ASP A N 1
ATOM 1573 C CA . ASP A 1 204 ? 7.959 -3.894 3.922 1.00 86.69 204 ASP A CA 1
ATOM 1574 C C . ASP A 1 204 ? 7.860 -2.390 3.649 1.00 86.69 204 ASP A C 1
ATOM 1576 O O . ASP A 1 204 ? 6.947 -1.909 2.969 1.00 86.69 204 ASP A O 1
ATOM 1580 N N . TRP A 1 205 ? 8.813 -1.649 4.192 1.00 78.00 205 TRP A N 1
ATOM 1581 C CA . TRP A 1 205 ? 9.047 -0.247 3.903 1.00 78.00 205 TRP A CA 1
ATOM 1582 C C . TRP A 1 205 ? 10.536 -0.052 3.618 1.00 78.00 205 TRP A C 1
ATOM 1584 O O . TRP A 1 205 ? 11.373 -0.375 4.453 1.00 78.00 205 TRP A O 1
ATOM 1594 N N . ALA A 1 206 ? 10.854 0.489 2.444 1.00 65.00 206 ALA A N 1
ATOM 1595 C CA . ALA A 1 206 ? 12.227 0.690 1.994 1.00 65.00 206 ALA A CA 1
ATOM 1596 C C . ALA A 1 206 ? 12.526 2.191 1.877 1.00 65.00 206 ALA A C 1
ATOM 1598 O O . ALA A 1 206 ? 11.886 2.865 1.064 1.00 65.00 206 ALA A O 1
ATOM 1599 N N . CYS A 1 207 ? 13.485 2.705 2.664 1.00 57.22 207 CYS A N 1
ATOM 1600 C CA . CYS A 1 207 ? 13.916 4.120 2.675 1.00 57.22 207 CYS A CA 1
ATOM 1601 C C . CYS A 1 207 ? 15.180 4.447 1.882 1.00 57.22 207 CYS A C 1
ATOM 1603 O O . CYS A 1 207 ? 15.972 3.536 1.574 1.00 57.22 207 CYS A O 1
#

pLDDT: mean 71.07, std 19.41, range [20.88, 95.88]

Foldseek 3Di:
DDDDDDDDDDPDDPPDPDDPDDPDFDDHPCVVVVDPPQRVVVVVPDDDDPQWDWDAAPVRHIDIDHDDDPVRVVVPDDDDDDDSDDPVRQDALVVCPDPPRPDCVSDVFDDDDDDADDDPAPFQQAFDDDPPDDDDGPADDCADVHGDPNCVVVPQAKHFFGDDPFPADDFPDGGSGKIWAHDDDPDHLPRGTWIAHPPRRDTYIGD

Mean predicted aligned error: 12.67 Å